Protein AF-A0A3A0CXR1-F1 (afdb_monomer)

Foldseek 3Di:
DDDDDDDDDDDDDPDDPPPPPPPPPLDLPVVLLVVLCVLLPLPPDDPDDDPPDLWFKKWKFQDKAFDDCQPVVQVVLLVLQLPDPPFPNVQWDWDDALGIIIIIGDIDTWGFDPVDQDGDTDDDPVCVVVLVVSQPDDDPNHSSRVVIDMDGDPDDQDADVCQALQNFDAFKWWFAEKEADDPSPHVRNVSLRVVQVVCVVVPWSKHWYCDPVGRMIIITTDGHYVQQWDQDPVRAIDGDPVNVVVCPPSSQQAYYYSSHFQWDFDQDPVPRDTDTHTHGTDMATRDYGNDDDPRDDPPRPDCPPPDD

Radius of gyration: 27.44 Å; Cα contacts (8 Å, |Δi|>4): 461; chains: 1; bounding box: 78×76×88 Å

Secondary structure (DSSP, 8-state):
-----------------------------HHHHHHHHHHSS--SS-SS-S--TTEEEEEEEEEEEESTTHHHHHHHHHHHHHHSTTS-GGGEEEEE-SSEEEEEEEEEEEEEESSSSS-EEE--HHHHHHHHHHHH--BTTB-TTTT-EEEEPPPP--S-GGGBGGG--SSEEEEEEEEE--SS-S-HHHHHHHHHHHHHHTT--EEEEE-SSSSEEEEEEEEE-GGGEEE-TTS-EEE-HHHHHHHHSGGGSB-EETTEE-EEEEE-TTT--EEEEEPBPEEEEPP-TTS---SSS-----------

Solvent-accessible surface area (backbone atoms only — not comparable to full-atom values): 18332 Å² total; per-residue (Å²): 133,88,85,90,86,80,91,83,92,80,90,84,87,84,76,82,79,81,76,77,78,75,76,82,76,82,61,60,51,72,65,56,44,51,49,38,51,56,74,63,38,78,50,95,64,50,97,69,62,80,81,73,64,71,46,47,58,26,24,30,42,34,45,76,30,60,60,98,56,9,64,61,54,36,50,53,52,44,52,50,52,37,68,35,82,99,49,64,36,91,41,53,44,75,48,80,60,84,71,32,15,39,30,35,40,55,79,40,82,30,38,59,44,83,89,48,99,53,90,40,73,47,82,50,71,68,60,50,53,53,51,55,52,47,32,69,41,60,58,98,88,37,55,76,18,57,79,41,42,82,39,72,44,84,69,78,90,76,71,64,70,91,33,30,38,71,69,55,88,34,48,27,26,34,37,33,31,35,19,43,68,45,96,76,37,70,64,18,61,59,52,36,43,53,49,28,49,51,42,39,75,74,73,45,62,38,21,37,40,74,46,94,87,46,81,36,20,38,32,31,42,51,67,29,47,84,67,46,48,39,75,46,98,88,68,49,79,41,69,19,69,72,54,48,61,51,35,67,38,73,85,32,36,38,23,20,51,70,77,36,83,36,63,47,79,43,62,40,87,90,76,64,48,78,42,81,42,76,35,58,34,45,79,39,58,45,66,49,93,83,54,82,85,64,76,74,79,73,69,69,78,78,74,68,78,82,80,126

Sequence (308 aa):
MTRMSGWAWRRAWVGGALFVLMNAAGACSEQDKARWDELFRPSGRSLFGERSGDTETWTIECNEYLGERHRETAETAANALRRAPNLRGDQVRVEHGASGSRVYYGEYALKHDKASDELRVVLNDAIKRDLEFIRQLSLDGQYIFFQARPIAKPGEKIGPPEWSLERARGTYTLHVGVTYATPTLRDYQEAAIEWVKDLRSRGYEAYYYHDPEKPQTSICVGSFGDDAFVTEPDGRMAYSKAVKDLQLQEEFRYNLENGHITHRITADPATGKRERIPNWSFLVEIPQPGKAKALRDRKPTSVIPEFE

Mean predicted aligned error: 10.42 Å

Nearest PDB structures (foldseek):
  7b5p-assembly1_C  TM=2.636E-01  e=1.091E+00  Escherichia coli
  2hqc-assembly1_A  TM=2.224E-01  e=8.607E-01  Escherichia coli K-12
  9e9f-assembly1_C  TM=3.125E-01  e=4.261E+00  Pseudomonas aeruginosa
  3nog-assembly1_A  TM=2.644E-01  e=2.653E+00  Escherichia coli K-12
  6zog-assembly1_B  TM=1.975E-01  e=7.706E+00  Escherichia coli K-12

Structure (mmCIF, N/CA/C/O backbone):
data_AF-A0A3A0CXR1-F1
#
_entry.id   AF-A0A3A0CXR1-F1
#
loop_
_atom_site.group_PDB
_atom_site.id
_atom_site.type_symbol
_atom_site.label_atom_id
_atom_site.label_alt_id
_atom_site.label_comp_id
_atom_site.label_asym_id
_atom_site.label_entity_id
_atom_site.label_seq_id
_atom_site.pdbx_PDB_ins_code
_atom_site.Cartn_x
_atom_site.Cartn_y
_atom_site.Cartn_z
_atom_site.occupancy
_atom_site.B_iso_or_equiv
_atom_site.auth_seq_id
_atom_site.auth_comp_id
_atom_site.auth_asym_id
_atom_site.auth_atom_id
_atom_site.pdbx_PDB_model_num
ATOM 1 N N . MET A 1 1 ? 52.690 59.083 -52.659 1.00 39.69 1 MET A N 1
ATOM 2 C CA . MET A 1 1 ? 52.492 58.069 -53.718 1.00 39.69 1 MET A CA 1
ATOM 3 C C . MET A 1 1 ? 51.609 56.968 -53.128 1.00 39.69 1 MET A C 1
ATOM 5 O O . MET A 1 1 ? 52.090 56.262 -52.260 1.00 39.69 1 MET A O 1
ATOM 9 N N . THR A 1 2 ? 50.272 57.061 -53.210 1.00 39.59 2 THR A N 1
ATOM 10 C CA . THR A 1 2 ? 49.387 56.398 -54.215 1.00 39.59 2 THR A CA 1
ATOM 11 C C . THR A 1 2 ? 49.647 54.878 -54.278 1.00 39.59 2 THR A C 1
ATOM 13 O O . THR A 1 2 ? 50.763 54.499 -54.593 1.00 39.59 2 THR A O 1
ATOM 16 N N . ARG A 1 3 ? 48.720 53.949 -53.988 1.00 39.88 3 ARG A N 1
ATOM 17 C CA . ARG A 1 3 ? 47.316 53.808 -54.427 1.00 39.88 3 ARG A CA 1
ATOM 18 C C . ARG A 1 3 ? 46.461 52.953 -53.468 1.00 39.88 3 ARG A C 1
ATOM 20 O O . ARG A 1 3 ? 46.964 52.066 -52.791 1.00 39.88 3 ARG A O 1
ATOM 27 N N . MET A 1 4 ? 45.153 53.215 -53.531 1.00 40.34 4 MET A N 1
ATOM 28 C CA . MET A 1 4 ? 44.024 52.402 -53.060 1.00 40.34 4 MET A CA 1
ATOM 29 C C . MET A 1 4 ? 43.724 51.203 -53.979 1.00 40.34 4 MET A C 1
ATOM 31 O O . MET A 1 4 ? 43.886 51.330 -55.191 1.00 40.34 4 MET A O 1
ATOM 35 N N . SER A 1 5 ? 43.149 50.138 -53.402 1.00 41.06 5 SER A N 1
ATOM 36 C CA . SER A 1 5 ? 42.124 49.212 -53.952 1.00 41.06 5 SER A CA 1
ATOM 37 C C . SER A 1 5 ? 41.970 48.059 -52.940 1.00 41.06 5 SER A C 1
ATOM 39 O O . SER A 1 5 ? 42.986 47.557 -52.482 1.00 41.06 5 SER A O 1
ATOM 41 N N . GLY A 1 6 ? 40.821 47.563 -52.483 1.00 33.03 6 GLY A N 1
ATOM 42 C CA . GLY A 1 6 ? 39.446 47.621 -52.964 1.00 33.03 6 GLY A CA 1
ATOM 43 C C . GLY A 1 6 ? 38.857 46.199 -52.911 1.00 33.03 6 GLY A C 1
ATOM 44 O O . GLY A 1 6 ? 39.335 45.341 -53.635 1.00 33.03 6 GLY A O 1
ATOM 45 N N . TRP A 1 7 ? 37.826 46.000 -52.075 1.00 34.59 7 TRP A N 1
ATOM 46 C CA . TRP A 1 7 ? 36.759 44.975 -52.151 1.00 34.59 7 TRP A CA 1
ATOM 47 C C . TRP A 1 7 ? 37.094 43.470 -52.029 1.00 34.59 7 TRP A C 1
ATOM 49 O O . TRP A 1 7 ? 37.750 42.895 -52.883 1.00 34.59 7 TRP A O 1
ATOM 59 N N . ALA A 1 8 ? 36.451 42.785 -51.068 1.00 32.56 8 ALA A N 1
ATOM 60 C CA . ALA A 1 8 ? 35.350 41.845 -51.353 1.00 32.56 8 ALA A CA 1
ATOM 61 C C . ALA A 1 8 ? 34.794 41.209 -50.062 1.00 32.56 8 ALA A C 1
ATOM 63 O O . ALA A 1 8 ? 35.495 40.540 -49.307 1.00 32.56 8 ALA A O 1
ATOM 64 N N . TRP A 1 9 ? 33.492 41.388 -49.845 1.00 36.62 9 TRP A N 1
ATOM 65 C CA . TRP A 1 9 ? 32.680 40.581 -48.940 1.00 36.62 9 TRP A CA 1
ATOM 66 C C . TRP A 1 9 ? 32.519 39.160 -49.493 1.00 36.62 9 TRP A C 1
ATOM 68 O O . TRP A 1 9 ? 32.062 39.020 -50.625 1.00 36.62 9 TRP A O 1
ATOM 78 N N . ARG A 1 10 ? 32.738 38.125 -48.671 1.00 33.59 10 ARG A N 1
ATOM 79 C CA . ARG A 1 10 ? 31.974 36.864 -48.734 1.00 33.59 10 ARG A CA 1
ATOM 80 C C . ARG A 1 10 ? 31.775 36.307 -47.325 1.00 33.59 10 ARG A C 1
ATOM 82 O O . ARG A 1 10 ? 32.683 35.749 -46.723 1.00 33.59 10 ARG A O 1
ATOM 89 N N . ARG A 1 11 ? 30.549 36.462 -46.818 1.00 40.03 11 ARG A N 1
ATOM 90 C CA . ARG A 1 11 ? 29.980 35.591 -45.787 1.00 40.03 11 ARG A CA 1
ATOM 91 C C . ARG A 1 11 ? 29.667 34.250 -46.455 1.00 40.03 11 ARG A C 1
ATOM 93 O O . ARG A 1 11 ? 28.919 34.227 -47.426 1.00 40.03 11 ARG A O 1
ATOM 100 N N . ALA A 1 12 ? 30.210 33.161 -45.927 1.00 32.25 12 ALA A N 1
ATOM 101 C CA . ALA A 1 12 ? 29.745 31.807 -46.204 1.00 32.25 12 ALA A CA 1
ATOM 102 C C . ALA A 1 12 ? 29.589 31.100 -44.855 1.00 32.25 12 ALA A C 1
ATOM 104 O O . ALA A 1 12 ? 30.501 30.452 -44.356 1.00 32.25 12 ALA A O 1
ATOM 105 N N . TRP A 1 13 ? 28.434 31.321 -44.231 1.00 34.31 13 TRP A N 1
ATOM 106 C CA . TRP A 1 13 ? 27.932 30.506 -43.133 1.00 34.31 13 TRP A CA 1
ATOM 107 C C . TRP A 1 13 ? 26.904 29.566 -43.762 1.00 34.31 13 TRP A C 1
ATOM 109 O O . TRP A 1 13 ? 25.800 29.987 -44.097 1.00 34.31 13 TRP A O 1
ATOM 119 N N . VAL A 1 14 ? 27.305 28.321 -44.006 1.00 34.59 14 VAL A N 1
ATOM 120 C CA . VAL A 1 14 ? 26.409 27.216 -44.362 1.00 34.59 14 VAL A CA 1
ATOM 121 C C . VAL A 1 14 ? 26.836 26.041 -43.495 1.00 34.59 14 VAL A C 1
ATOM 123 O O . VAL A 1 14 ? 27.642 25.207 -43.887 1.00 34.59 14 VAL A O 1
ATOM 126 N N . GLY A 1 15 ? 26.346 26.041 -42.263 1.00 29.27 15 GLY A N 1
ATOM 127 C CA . GLY A 1 15 ? 26.351 24.886 -41.379 1.00 29.27 15 GLY A CA 1
ATOM 128 C C . GLY A 1 15 ? 24.917 24.707 -40.926 1.00 29.27 15 GLY A C 1
ATOM 129 O O . GLY A 1 15 ? 24.481 25.384 -40.000 1.00 29.27 15 GLY A O 1
ATOM 130 N N . GLY A 1 16 ? 24.157 23.902 -41.667 1.00 29.28 16 GLY A N 1
ATOM 131 C CA . GLY A 1 16 ? 22.769 23.606 -41.352 1.00 29.28 16 GLY A CA 1
ATOM 132 C C . GLY A 1 16 ? 22.692 22.924 -39.994 1.00 29.28 16 GLY A C 1
ATOM 133 O O . GLY A 1 16 ? 23.047 21.757 -39.863 1.00 29.28 16 GLY A O 1
ATOM 134 N N . ALA A 1 17 ? 22.229 23.660 -38.986 1.00 32.03 17 ALA A N 1
ATOM 135 C CA . ALA A 1 17 ? 21.711 23.062 -37.772 1.00 32.03 17 ALA A CA 1
ATOM 136 C C . ALA A 1 17 ? 20.425 22.328 -38.161 1.00 32.03 17 ALA A C 1
ATOM 138 O O . ALA A 1 17 ? 19.366 22.936 -38.324 1.00 32.03 17 ALA A O 1
ATOM 139 N N . LEU A 1 18 ? 20.545 21.018 -38.371 1.00 28.19 18 LEU A N 1
ATOM 140 C CA . LEU A 1 18 ? 19.408 20.119 -38.433 1.00 28.19 18 LEU A CA 1
ATOM 141 C C . LEU A 1 18 ? 18.818 20.072 -37.016 1.00 28.19 18 LEU A C 1
ATOM 143 O O . LEU A 1 18 ? 19.214 19.263 -36.183 1.00 28.19 18 LEU A O 1
ATOM 147 N N . PHE A 1 19 ? 17.918 21.007 -36.713 1.00 26.45 19 PHE A N 1
ATOM 148 C CA . PHE A 1 19 ? 17.049 20.909 -35.549 1.00 26.45 19 PHE A CA 1
ATOM 149 C C . PHE A 1 19 ? 16.094 19.743 -35.808 1.00 26.45 19 PHE A C 1
ATOM 151 O O . PHE A 1 19 ? 15.039 19.898 -36.421 1.00 26.45 19 PHE A O 1
ATOM 158 N N . VAL A 1 20 ? 16.493 18.552 -35.367 1.00 28.20 20 VAL A N 1
ATOM 159 C CA . VAL A 1 20 ? 15.562 17.446 -35.176 1.00 28.20 20 VAL A CA 1
ATOM 160 C C . VAL A 1 20 ? 14.686 17.850 -33.997 1.00 28.20 20 VAL A C 1
ATOM 162 O O . VAL A 1 20 ? 15.045 17.678 -32.835 1.00 28.20 20 VAL A O 1
ATOM 165 N N . LEU A 1 21 ? 13.541 18.458 -34.302 1.00 26.88 21 LEU A N 1
ATOM 166 C CA . LEU A 1 21 ? 12.420 18.534 -33.378 1.00 26.88 21 LEU A CA 1
ATOM 167 C C . LEU A 1 21 ? 11.954 17.096 -33.135 1.00 26.88 21 LEU A C 1
ATOM 169 O O . LEU A 1 21 ? 11.092 16.576 -33.840 1.00 26.88 21 LEU A O 1
ATOM 173 N N . MET A 1 22 ? 12.561 16.439 -32.147 1.00 27.55 22 MET A N 1
ATOM 174 C CA . MET A 1 22 ? 11.985 15.257 -31.528 1.00 27.55 22 MET A CA 1
ATOM 175 C C . MET A 1 22 ? 10.710 15.702 -30.813 1.00 27.55 22 MET A C 1
ATOM 177 O O . MET A 1 22 ? 10.722 16.093 -29.648 1.00 27.55 22 MET A O 1
ATOM 181 N N . ASN A 1 23 ? 9.591 15.668 -31.534 1.00 29.38 23 ASN A N 1
ATOM 182 C CA . ASN A 1 23 ? 8.281 15.604 -30.911 1.00 29.38 23 ASN A CA 1
ATOM 183 C C . ASN A 1 23 ? 8.217 14.271 -30.163 1.00 29.38 23 ASN A C 1
ATOM 185 O O . ASN A 1 23 ? 7.884 13.238 -30.739 1.00 29.38 23 ASN A O 1
ATOM 189 N N . ALA A 1 24 ? 8.565 14.295 -28.878 1.00 34.34 24 ALA A N 1
ATOM 190 C CA . ALA A 1 24 ? 8.327 13.209 -27.942 1.00 34.34 24 ALA A CA 1
ATOM 191 C C . ALA A 1 24 ? 6.819 13.103 -27.654 1.00 34.34 24 ALA A C 1
ATOM 193 O O . ALA A 1 24 ? 6.354 13.321 -26.540 1.00 34.34 24 ALA A O 1
ATOM 194 N N . ALA A 1 25 ? 6.035 12.772 -28.678 1.00 36.25 25 ALA A N 1
ATOM 195 C CA . ALA A 1 25 ? 4.692 12.242 -28.521 1.00 36.25 25 ALA A CA 1
ATOM 196 C C . ALA A 1 25 ? 4.818 10.742 -28.215 1.00 36.25 25 ALA A C 1
ATOM 198 O O . ALA A 1 25 ? 4.415 9.890 -28.997 1.00 36.25 25 ALA A O 1
ATOM 199 N N . GLY A 1 26 ? 5.437 10.419 -27.074 1.00 37.62 26 GLY A N 1
ATOM 200 C CA . GLY A 1 26 ? 5.395 9.087 -26.470 1.00 37.62 26 GLY A CA 1
ATOM 201 C C . GLY A 1 26 ? 4.034 8.874 -25.818 1.00 37.62 26 GLY A C 1
ATOM 202 O O . GLY A 1 26 ? 3.938 8.724 -24.603 1.00 37.62 26 GLY A O 1
ATOM 203 N N . ALA A 1 27 ? 2.974 8.985 -26.614 1.00 40.03 27 ALA A N 1
ATOM 204 C CA . ALA A 1 27 ? 1.638 8.638 -26.186 1.00 40.03 27 ALA A CA 1
ATOM 205 C C . ALA A 1 27 ? 1.548 7.114 -26.230 1.00 40.03 27 ALA A C 1
ATOM 207 O O . ALA A 1 27 ? 1.812 6.523 -27.270 1.00 40.03 27 ALA A O 1
ATOM 208 N N . CYS A 1 28 ? 1.178 6.504 -25.104 1.00 53.00 28 CYS A N 1
ATOM 209 C CA . CYS A 1 28 ? 0.440 5.244 -25.112 1.00 53.00 28 CYS A CA 1
ATOM 210 C C . CYS A 1 28 ? -0.554 5.303 -26.280 1.00 53.00 28 CYS A C 1
ATOM 212 O O . CYS A 1 28 ? -1.218 6.343 -26.411 1.00 53.00 28 CYS A O 1
ATOM 214 N N . SER A 1 29 ? -0.577 4.282 -27.144 1.00 65.56 29 SER A N 1
ATOM 215 C CA . SER A 1 29 ? -1.349 4.293 -28.385 1.00 65.56 29 SER A CA 1
ATOM 216 C C . SER A 1 29 ? -2.730 4.880 -28.114 1.00 65.56 29 SER A C 1
ATOM 218 O O . SER A 1 29 ? -3.318 4.627 -27.060 1.00 65.56 29 SER A O 1
ATOM 220 N N . GLU A 1 30 ? -3.267 5.715 -29.009 1.00 71.44 30 GLU A N 1
ATOM 221 C CA . GLU A 1 30 ? -4.578 6.327 -28.738 1.00 71.44 30 GLU A CA 1
ATOM 222 C C . GLU A 1 30 ? -5.650 5.269 -28.435 1.00 71.44 30 GLU A C 1
ATOM 224 O O . GLU A 1 30 ? -6.585 5.546 -27.689 1.00 71.44 30 GLU A O 1
ATOM 229 N N . GLN A 1 31 ? -5.469 4.047 -28.946 1.00 73.56 31 GLN A N 1
ATOM 230 C CA . GLN A 1 31 ? -6.278 2.881 -28.611 1.00 73.56 31 GLN A CA 1
ATOM 231 C C . GLN A 1 31 ? -6.103 2.436 -27.156 1.00 73.56 31 GLN A C 1
ATOM 233 O O . GLN A 1 31 ? -7.105 2.299 -26.460 1.00 73.56 31 GLN A O 1
ATOM 238 N N . ASP A 1 32 ? -4.875 2.256 -26.668 1.00 66.25 32 ASP A N 1
ATOM 239 C CA . ASP A 1 32 ? -4.620 1.884 -25.273 1.00 66.25 32 ASP A CA 1
ATOM 240 C C . ASP A 1 32 ? -5.070 2.980 -24.316 1.00 66.25 32 ASP A C 1
ATOM 242 O O . ASP A 1 32 ? -5.722 2.700 -23.316 1.00 66.25 32 ASP A O 1
ATOM 246 N N . LYS A 1 33 ? -4.809 4.248 -24.646 1.00 69.94 33 LYS A N 1
ATOM 247 C CA . LYS A 1 33 ? -5.311 5.371 -23.857 1.00 69.94 33 LYS A CA 1
ATOM 248 C C . LYS A 1 33 ? -6.836 5.398 -23.837 1.00 69.94 33 LYS A C 1
ATOM 250 O O . LYS A 1 33 ? -7.400 5.518 -22.761 1.00 69.94 33 LYS A O 1
ATOM 255 N N . ALA A 1 34 ? -7.508 5.268 -24.983 1.00 76.94 34 ALA A N 1
ATOM 256 C CA . ALA A 1 34 ? -8.970 5.232 -25.034 1.00 76.94 34 ALA A CA 1
ATOM 257 C C . ALA A 1 34 ? -9.534 4.048 -24.242 1.00 76.94 34 ALA A C 1
ATOM 259 O O . ALA A 1 34 ? -10.565 4.183 -23.589 1.00 76.94 34 ALA A O 1
ATOM 260 N N . ARG A 1 35 ? -8.835 2.914 -24.265 1.00 73.31 35 ARG A N 1
ATOM 261 C CA . ARG A 1 35 ? -9.181 1.714 -23.513 1.00 73.31 35 ARG A CA 1
ATOM 262 C C . ARG A 1 35 ? -9.010 1.903 -22.010 1.00 73.31 35 ARG A C 1
ATOM 264 O O . ARG A 1 35 ? -9.904 1.530 -21.258 1.00 73.31 35 ARG A O 1
ATOM 271 N N . TRP A 1 36 ? -7.903 2.492 -21.565 1.00 71.56 36 TRP A N 1
ATOM 272 C CA . TRP A 1 36 ? -7.704 2.843 -20.159 1.00 71.56 36 TRP A CA 1
ATOM 273 C C . TRP A 1 36 ? -8.703 3.905 -19.726 1.00 71.56 36 TRP A C 1
ATOM 275 O O . TRP A 1 36 ? -9.349 3.747 -18.699 1.00 71.56 36 TRP A O 1
ATOM 285 N N . ASP A 1 37 ? -8.914 4.933 -20.541 1.00 73.38 37 ASP A N 1
ATOM 286 C CA . ASP A 1 37 ? -9.930 5.950 -20.305 1.00 73.38 37 ASP A CA 1
ATOM 287 C C . ASP A 1 37 ? -11.331 5.327 -20.254 1.00 73.38 37 ASP A C 1
ATOM 289 O O . ASP A 1 37 ? -12.169 5.837 -19.530 1.00 73.38 37 ASP A O 1
ATOM 293 N N . GLU A 1 38 ? -11.6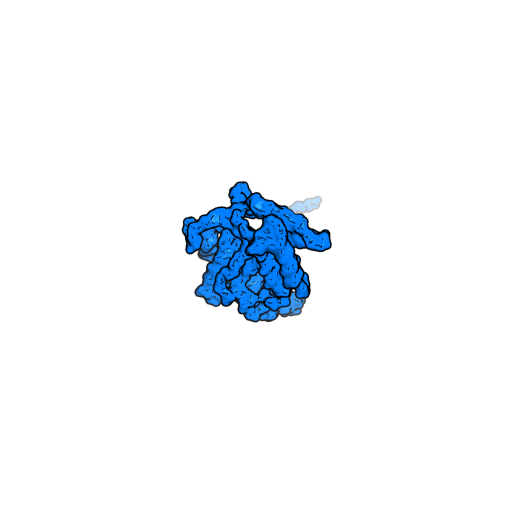19 4.241 -20.978 1.00 75.69 38 GLU A N 1
ATOM 294 C CA . GLU A 1 38 ? -12.878 3.492 -20.886 1.00 75.69 38 GLU A CA 1
ATOM 295 C C . GLU A 1 38 ? -12.958 2.641 -19.612 1.00 75.69 38 GLU A C 1
ATOM 297 O O . GLU A 1 38 ? -13.973 2.684 -18.917 1.00 75.69 38 GLU A O 1
ATOM 302 N N . LEU A 1 39 ? -11.884 1.927 -19.270 1.00 68.50 39 LEU A N 1
ATOM 303 C CA . LEU A 1 39 ? -11.794 1.084 -18.078 1.00 68.50 39 LEU A CA 1
ATOM 304 C C . LEU A 1 39 ? -11.868 1.908 -16.781 1.00 68.50 39 LEU A C 1
ATOM 306 O O . LEU A 1 39 ? -12.501 1.492 -15.815 1.00 68.50 39 LEU A O 1
ATOM 310 N N . PHE A 1 40 ? -11.254 3.092 -16.781 1.00 67.56 40 PHE A N 1
ATOM 311 C CA . PHE A 1 40 ? -11.237 4.043 -15.668 1.00 67.56 40 PHE A CA 1
ATOM 312 C C . PHE A 1 40 ? -12.261 5.170 -15.825 1.00 67.56 40 PHE A C 1
ATOM 314 O O . PHE A 1 40 ? -12.356 6.040 -14.951 1.00 67.56 40 PHE A O 1
ATOM 321 N N . ARG A 1 41 ? -13.050 5.187 -16.911 1.00 66.94 41 ARG A N 1
ATOM 322 C CA . ARG A 1 41 ? -14.135 6.160 -17.046 1.00 66.94 41 ARG A CA 1
ATOM 323 C C . ARG A 1 41 ? -15.087 5.932 -15.882 1.00 66.94 41 ARG A C 1
ATOM 325 O O . ARG A 1 41 ? -15.437 4.784 -15.606 1.00 66.94 41 ARG A O 1
ATOM 332 N N . PRO A 1 42 ? -15.580 7.003 -15.239 1.00 51.41 42 PRO A N 1
ATOM 333 C CA . PRO A 1 42 ? -16.692 6.891 -14.317 1.00 51.41 42 PRO A CA 1
ATOM 334 C C . PRO A 1 42 ? -17.917 6.476 -15.137 1.00 51.41 42 PRO A C 1
ATOM 336 O O . PRO A 1 42 ? -18.686 7.308 -15.617 1.00 51.41 42 PRO A O 1
ATOM 339 N N . SER A 1 43 ? -18.069 5.180 -15.382 1.00 44.59 43 SER A N 1
ATOM 340 C CA . SER A 1 43 ? -19.216 4.634 -16.073 1.00 44.59 43 SER A CA 1
ATOM 341 C C . SER A 1 43 ? -20.430 4.948 -15.201 1.00 44.59 43 SER A C 1
ATOM 343 O O . SER A 1 43 ? -20.530 4.551 -14.041 1.00 44.59 43 SER A O 1
ATOM 345 N N . GLY A 1 44 ? -21.372 5.728 -15.743 1.00 42.41 44 GLY A N 1
ATOM 346 C CA . GLY A 1 44 ? -22.651 6.026 -15.081 1.00 42.41 44 GLY A CA 1
ATOM 347 C C . GLY A 1 44 ? -23.475 4.766 -14.775 1.00 42.41 44 GLY A C 1
ATOM 348 O O . GLY A 1 44 ? -24.469 4.825 -14.060 1.00 42.41 44 GLY A O 1
ATOM 349 N N . ARG A 1 45 ? -23.031 3.619 -15.292 1.00 41.88 45 ARG A N 1
ATOM 350 C CA . ARG A 1 45 ? -23.330 2.280 -14.807 1.00 41.88 45 ARG A CA 1
ATOM 351 C C . ARG A 1 45 ? -22.015 1.655 -14.373 1.00 41.88 45 ARG A C 1
ATOM 353 O O . ARG A 1 45 ? -21.299 1.126 -15.217 1.00 41.88 45 ARG A O 1
ATOM 360 N N . SER A 1 46 ? -21.723 1.717 -13.077 1.00 42.78 46 SER A N 1
ATOM 361 C CA . SER A 1 46 ? -20.745 0.804 -12.498 1.00 42.78 46 SER A CA 1
ATOM 362 C C . SER A 1 46 ? -21.144 -0.605 -12.944 1.00 42.78 46 SER A C 1
ATOM 364 O O . SER A 1 46 ? -22.307 -0.987 -12.791 1.00 42.78 46 SER A O 1
ATOM 366 N N . LEU A 1 47 ? -20.213 -1.383 -13.500 1.00 44.56 47 LEU A N 1
ATOM 367 C CA . LEU A 1 47 ? -20.397 -2.833 -13.685 1.00 44.56 47 LEU A CA 1
ATOM 368 C C . LEU A 1 47 ? -20.715 -3.537 -12.347 1.00 44.56 47 LEU A C 1
ATOM 370 O O . LEU A 1 47 ? -21.136 -4.691 -12.331 1.00 44.56 47 LEU A O 1
ATOM 374 N N . PHE A 1 48 ? -20.575 -2.809 -11.238 1.00 47.19 48 PHE A N 1
ATOM 375 C CA . PHE A 1 48 ? -20.760 -3.239 -9.869 1.00 47.19 48 PHE A CA 1
ATOM 376 C C . PHE A 1 48 ? -21.756 -2.310 -9.164 1.00 47.19 48 PHE A C 1
ATOM 378 O O . PHE A 1 48 ? -21.356 -1.355 -8.507 1.00 47.19 48 PHE A O 1
ATOM 385 N N . GLY A 1 49 ? -23.054 -2.590 -9.332 1.00 36.78 49 GLY A N 1
ATOM 386 C CA . GLY A 1 49 ? -24.128 -2.157 -8.428 1.00 36.78 49 GLY A CA 1
ATOM 387 C C . GLY A 1 49 ? -24.362 -0.649 -8.259 1.00 36.78 49 GLY A C 1
ATOM 388 O O . GLY A 1 49 ? -23.582 0.212 -8.656 1.00 36.78 49 GLY A O 1
ATOM 389 N N . GLU A 1 50 ? -25.498 -0.304 -7.659 1.00 40.41 50 GLU A N 1
ATOM 390 C CA . GLU A 1 50 ? -25.743 1.047 -7.152 1.00 40.41 50 GLU A CA 1
ATOM 391 C C . GLU A 1 50 ? -24.614 1.450 -6.192 1.00 40.41 50 GLU A C 1
ATOM 393 O O . GLU A 1 50 ? -24.286 0.697 -5.275 1.00 40.41 50 GLU A O 1
ATOM 398 N N . ARG A 1 51 ? -24.027 2.641 -6.396 1.00 49.91 51 ARG A N 1
ATOM 399 C CA . ARG A 1 51 ? -23.030 3.232 -5.490 1.00 49.91 51 ARG A CA 1
ATOM 400 C C . ARG A 1 51 ? -23.619 3.251 -4.082 1.00 49.91 51 ARG A C 1
ATOM 402 O O . ARG A 1 51 ? -24.455 4.105 -3.786 1.00 49.91 51 ARG A O 1
ATOM 409 N N . SER A 1 52 ? -23.187 2.322 -3.235 1.00 44.88 52 SER A N 1
ATOM 410 C CA . SER A 1 52 ? -23.527 2.256 -1.815 1.00 44.88 52 SER A CA 1
ATOM 411 C C . SER A 1 52 ? -22.937 3.466 -1.084 1.00 44.88 52 SER A C 1
ATOM 413 O O . SER A 1 52 ? -21.946 3.358 -0.372 1.00 44.88 52 SER A O 1
ATOM 415 N N . GLY A 1 53 ? -23.567 4.625 -1.283 1.00 54.31 53 GLY A N 1
ATOM 416 C CA . GLY A 1 53 ? -23.345 5.874 -0.570 1.00 54.31 53 GLY A CA 1
ATOM 417 C C . GLY A 1 53 ? -21.955 6.481 -0.745 1.00 54.31 53 GLY A C 1
ATOM 418 O O . GLY A 1 53 ? -20.976 5.840 -1.099 1.00 54.31 53 GLY A O 1
ATOM 419 N N . ASP A 1 54 ? -21.822 7.761 -0.425 1.00 69.50 54 ASP A N 1
ATOM 420 C CA . ASP A 1 54 ? -20.521 8.419 -0.273 1.00 69.50 54 ASP A CA 1
ATOM 421 C C . ASP A 1 54 ? -19.722 7.925 0.947 1.00 69.50 54 ASP A C 1
ATOM 423 O O . ASP A 1 54 ? -18.947 8.686 1.519 1.00 69.50 54 ASP A O 1
ATOM 427 N N . THR A 1 55 ? -19.964 6.691 1.382 1.00 76.81 55 THR A N 1
ATOM 428 C CA . THR A 1 55 ? -19.525 6.145 2.656 1.00 76.81 55 THR A CA 1
ATOM 429 C C . THR A 1 55 ? -18.480 5.061 2.455 1.00 76.81 55 THR A C 1
ATOM 431 O O . THR A 1 55 ? -18.757 4.048 1.824 1.00 76.81 55 THR A O 1
ATOM 434 N N . GLU A 1 56 ? -17.306 5.260 3.037 1.00 84.50 56 GLU A N 1
ATOM 435 C CA . GLU A 1 56 ? -16.240 4.266 3.140 1.00 84.50 56 GLU A CA 1
ATOM 436 C C . GLU A 1 56 ? -16.257 3.654 4.548 1.00 84.50 56 GLU A C 1
ATOM 438 O O . GLU A 1 56 ? -16.609 4.329 5.521 1.00 84.50 56 GLU A O 1
ATOM 443 N N . THR A 1 57 ? -15.880 2.380 4.678 1.00 89.94 57 THR A N 1
ATOM 444 C CA . THR A 1 57 ? -15.758 1.739 5.994 1.00 89.94 57 THR A CA 1
ATOM 445 C C . THR A 1 57 ? -14.368 1.993 6.567 1.00 89.94 57 THR A C 1
ATOM 447 O O . THR A 1 57 ? -13.358 1.644 5.966 1.00 89.94 57 THR A O 1
ATOM 450 N N . TRP A 1 58 ? -14.321 2.576 7.756 1.00 92.94 58 TRP A N 1
ATOM 451 C CA . TRP A 1 58 ? -13.110 2.909 8.497 1.00 92.94 58 TRP A CA 1
ATOM 452 C C . TRP A 1 58 ? -13.055 2.143 9.818 1.00 92.94 58 TRP A C 1
ATOM 454 O O . TRP A 1 58 ? -14.079 1.731 10.356 1.00 92.94 58 TRP A O 1
ATOM 464 N N . THR A 1 59 ? -11.855 1.977 10.359 1.00 96.25 59 THR A N 1
ATOM 465 C CA . THR A 1 59 ? -11.580 1.382 11.676 1.00 96.25 59 THR A CA 1
ATOM 466 C C . THR A 1 59 ? -10.578 2.262 12.417 1.00 96.25 59 THR A C 1
ATOM 468 O O . THR A 1 59 ? -9.907 3.102 11.816 1.00 96.25 59 THR A O 1
ATOM 471 N N . ILE A 1 60 ? -10.437 2.073 13.725 1.00 97.38 60 ILE A N 1
ATOM 472 C CA . ILE A 1 60 ? -9.317 2.644 14.477 1.00 97.38 60 ILE A CA 1
ATOM 473 C C . ILE A 1 60 ? -8.200 1.603 14.516 1.00 97.38 60 ILE A C 1
ATOM 475 O O . ILE A 1 60 ? -8.414 0.496 14.996 1.00 97.38 60 ILE A O 1
ATOM 479 N N . GLU A 1 61 ? -7.017 1.943 14.012 1.00 97.12 61 GLU A N 1
ATOM 480 C CA . GLU A 1 61 ? -5.779 1.224 14.317 1.00 97.12 61 GLU A CA 1
ATOM 481 C C . GLU A 1 61 ? -5.307 1.691 15.690 1.00 97.12 61 GLU A C 1
ATOM 483 O O . GLU A 1 61 ? -4.939 2.852 15.852 1.00 97.12 61 GLU A O 1
ATOM 488 N N . CYS A 1 62 ? -5.383 0.818 16.692 1.00 97.75 62 CYS A N 1
ATOM 489 C CA . CYS A 1 62 ? -5.069 1.153 18.076 1.00 97.75 62 CYS A CA 1
ATOM 490 C C . CYS A 1 62 ? -3.557 1.200 18.313 1.00 97.75 62 CYS A C 1
ATOM 492 O O . CYS A 1 62 ? -3.070 2.137 18.945 1.00 97.75 62 CYS A O 1
ATOM 494 N N . ASN A 1 63 ? -2.830 0.185 17.833 1.00 97.25 63 ASN A N 1
ATOM 495 C CA . ASN A 1 63 ? -1.369 0.132 17.855 1.00 97.25 63 ASN A CA 1
ATOM 496 C C . ASN A 1 63 ? -0.833 -0.977 16.922 1.00 97.25 63 ASN A C 1
ATOM 498 O O . ASN A 1 63 ? -1.555 -1.922 16.583 1.00 97.25 63 ASN A O 1
ATOM 502 N N . GLU A 1 64 ? 0.445 -0.878 16.565 1.00 96.06 64 GLU A N 1
ATOM 503 C CA . GLU A 1 64 ? 1.230 -1.898 15.874 1.00 96.06 64 GLU A CA 1
ATOM 504 C C . GLU A 1 64 ? 2.360 -2.383 16.790 1.00 96.06 64 GLU A C 1
ATOM 506 O O . GLU A 1 64 ? 3.123 -1.603 17.355 1.00 96.06 64 GLU A O 1
ATOM 511 N N . TYR A 1 65 ? 2.470 -3.699 16.929 1.00 96.31 65 TYR A N 1
ATOM 512 C CA . TYR A 1 65 ? 3.493 -4.357 17.727 1.00 96.31 65 TYR A CA 1
ATOM 513 C C . TYR A 1 65 ? 4.451 -5.091 16.801 1.00 96.31 65 TYR A C 1
ATOM 515 O O . TYR A 1 65 ? 4.017 -5.829 15.917 1.00 96.31 65 TYR A O 1
ATOM 523 N N . LEU A 1 66 ? 5.748 -4.915 17.029 1.00 94.31 66 LEU A N 1
ATOM 524 C CA . LEU A 1 66 ? 6.830 -5.532 16.262 1.00 94.31 66 LEU A CA 1
ATOM 525 C C . LEU A 1 66 ? 7.699 -6.409 17.182 1.00 94.31 66 LEU A C 1
ATOM 527 O O . LEU A 1 66 ? 7.581 -6.349 18.407 1.00 94.31 66 LEU A O 1
ATOM 531 N N . GLY A 1 67 ? 8.592 -7.207 16.594 1.00 94.12 67 GLY A N 1
ATOM 532 C CA . GLY A 1 67 ? 9.544 -8.059 17.325 1.00 94.12 67 GLY A CA 1
ATOM 533 C C . GLY A 1 67 ? 8.989 -9.435 17.703 1.00 94.12 67 GLY A C 1
ATOM 534 O O . GLY A 1 67 ? 7.822 -9.720 17.485 1.00 94.12 67 GLY A O 1
ATOM 535 N N . GLU A 1 68 ? 9.814 -10.314 18.275 1.00 94.69 68 GLU A N 1
ATOM 536 C CA . GLU A 1 68 ? 9.500 -11.751 18.437 1.00 94.69 68 GLU A CA 1
ATOM 537 C C . GLU A 1 68 ? 8.219 -12.043 19.236 1.00 94.69 68 GLU A C 1
ATOM 539 O O . GLU A 1 68 ? 7.511 -13.011 18.959 1.00 94.69 68 GLU A O 1
ATOM 544 N N . ARG A 1 69 ? 7.883 -11.184 20.205 1.00 96.94 69 ARG A N 1
ATOM 545 C CA . ARG A 1 69 ? 6.691 -11.325 21.060 1.00 96.94 69 ARG A CA 1
ATOM 546 C C . ARG A 1 69 ? 5.491 -10.507 20.580 1.00 96.94 69 ARG A C 1
ATOM 548 O O . ARG A 1 69 ? 4.506 -10.390 21.305 1.00 96.94 69 ARG A O 1
ATOM 555 N N . HIS A 1 70 ? 5.525 -9.986 19.349 1.00 96.31 70 HIS A N 1
ATOM 556 C CA . HIS A 1 70 ? 4.479 -9.112 18.812 1.00 96.31 70 HIS A CA 1
ATOM 557 C C . HIS A 1 70 ? 3.061 -9.698 18.916 1.00 96.31 70 HIS A C 1
ATOM 559 O O . HIS A 1 70 ? 2.094 -8.962 19.101 1.00 96.31 70 HIS A O 1
ATOM 565 N N . ARG A 1 71 ? 2.906 -11.023 18.797 1.00 97.94 71 ARG A N 1
ATOM 566 C CA . ARG A 1 71 ? 1.606 -11.707 18.918 1.00 97.94 71 ARG A CA 1
ATOM 567 C C . ARG A 1 71 ? 1.049 -11.637 20.334 1.00 97.94 71 ARG A C 1
ATOM 569 O O . ARG A 1 71 ? -0.081 -11.204 20.522 1.00 97.94 71 ARG A O 1
ATOM 576 N N . GLU A 1 72 ? 1.860 -12.016 21.315 1.00 97.75 72 GLU A N 1
ATOM 577 C CA . GLU A 1 72 ? 1.482 -12.024 22.729 1.00 97.75 72 GLU A CA 1
ATOM 578 C C . GLU A 1 72 ? 1.193 -10.607 23.239 1.00 97.75 72 GLU A C 1
ATOM 580 O O . GLU A 1 72 ? 0.184 -10.378 23.911 1.00 97.75 72 GLU A O 1
ATOM 585 N N . THR A 1 73 ? 2.043 -9.639 22.879 1.00 96.75 73 THR A N 1
ATOM 586 C CA . THR A 1 73 ? 1.857 -8.238 23.272 1.00 96.75 73 THR A CA 1
ATOM 587 C C . THR A 1 73 ? 0.573 -7.661 22.676 1.00 96.75 73 THR A C 1
ATOM 589 O O . THR A 1 73 ? -0.204 -7.036 23.398 1.00 96.75 73 THR A O 1
ATOM 592 N N . ALA A 1 74 ? 0.301 -7.921 21.393 1.00 97.75 74 ALA A N 1
ATOM 593 C CA . ALA A 1 74 ? -0.920 -7.455 20.743 1.00 97.75 74 ALA A CA 1
ATOM 594 C C . ALA A 1 74 ? -2.187 -8.074 21.342 1.00 97.75 74 ALA A C 1
ATOM 596 O O . ALA A 1 74 ? -3.156 -7.356 21.567 1.00 97.75 74 ALA A O 1
ATOM 597 N N . GLU A 1 75 ? -2.184 -9.372 21.655 1.00 98.12 75 GLU A N 1
ATOM 598 C CA . GLU A 1 75 ? -3.328 -10.017 22.313 1.00 98.12 75 GLU A CA 1
ATOM 599 C C . GLU A 1 75 ? -3.550 -9.500 23.735 1.00 98.12 75 GLU A C 1
ATOM 601 O O . GLU A 1 75 ? -4.687 -9.297 24.158 1.00 98.12 75 GLU A O 1
ATOM 606 N N . THR A 1 76 ? -2.476 -9.225 24.475 1.00 97.19 76 THR A N 1
ATOM 607 C CA . THR A 1 76 ? -2.574 -8.610 25.805 1.00 97.19 76 THR A CA 1
ATOM 608 C C . THR A 1 76 ? -3.237 -7.235 25.719 1.00 97.19 76 THR A C 1
ATOM 610 O O . THR A 1 76 ? -4.195 -6.959 26.444 1.00 97.19 76 THR A O 1
ATOM 613 N N . ALA A 1 77 ? -2.793 -6.403 24.776 1.00 97.44 77 ALA A N 1
ATOM 614 C CA . ALA A 1 77 ? -3.383 -5.096 24.519 1.00 97.44 77 ALA A CA 1
ATOM 615 C C . ALA A 1 77 ? -4.846 -5.191 24.049 1.00 97.44 77 ALA A C 1
ATOM 617 O O . ALA A 1 77 ? -5.716 -4.485 24.560 1.00 97.44 77 ALA A O 1
ATOM 618 N N . ALA A 1 78 ? -5.150 -6.106 23.127 1.00 98.12 78 ALA A N 1
ATOM 619 C CA . ALA A 1 78 ? -6.507 -6.348 22.654 1.00 98.12 78 ALA A CA 1
ATOM 620 C C . ALA A 1 78 ? -7.434 -6.798 23.791 1.00 98.12 78 ALA A C 1
ATOM 622 O O . ALA A 1 78 ? -8.552 -6.306 23.909 1.00 98.12 78 ALA A O 1
ATOM 623 N N . ASN A 1 79 ? -6.970 -7.676 24.681 1.00 97.88 79 ASN A N 1
ATOM 624 C CA . ASN A 1 79 ? -7.736 -8.104 25.850 1.00 97.88 79 ASN A CA 1
ATOM 625 C C . ASN A 1 79 ? -8.009 -6.959 26.834 1.00 97.88 79 ASN A C 1
ATOM 627 O O . ASN A 1 79 ? -9.087 -6.930 27.430 1.00 97.88 79 ASN A O 1
ATOM 631 N N . ALA A 1 80 ? -7.085 -6.005 26.979 1.00 96.56 80 ALA A N 1
ATOM 632 C CA . ALA A 1 80 ? -7.330 -4.786 27.745 1.00 96.56 80 ALA A CA 1
ATOM 633 C C . ALA A 1 80 ? -8.431 -3.929 27.093 1.00 96.56 80 ALA A C 1
ATOM 635 O O . ALA A 1 80 ? -9.384 -3.553 27.774 1.00 96.56 80 ALA A O 1
ATOM 636 N N . LEU A 1 81 ? -8.371 -3.709 25.771 1.00 97.50 81 LEU A N 1
ATOM 637 C CA . LEU A 1 81 ? -9.423 -3.002 25.022 1.00 97.50 81 LEU A CA 1
ATOM 638 C C . LEU A 1 81 ? -10.787 -3.691 25.134 1.00 97.50 81 LEU A C 1
ATOM 640 O O . LEU A 1 81 ? -11.792 -3.021 25.347 1.00 97.50 81 LEU A O 1
ATOM 644 N N . ARG A 1 82 ? -10.830 -5.027 25.054 1.00 98.25 82 ARG A N 1
ATOM 645 C CA . ARG A 1 82 ? -12.072 -5.814 25.167 1.00 98.25 82 ARG A CA 1
ATOM 646 C C . ARG A 1 82 ? -12.776 -5.639 26.513 1.00 98.25 82 ARG A C 1
ATOM 648 O O . ARG A 1 82 ? -13.989 -5.808 26.584 1.00 98.25 82 ARG A O 1
ATOM 655 N N . ARG A 1 83 ? -12.017 -5.348 27.572 1.00 97.44 83 ARG A N 1
ATOM 656 C CA . ARG A 1 83 ? -12.512 -5.157 28.945 1.00 97.44 83 ARG A CA 1
ATOM 657 C C . ARG A 1 83 ? -12.718 -3.688 29.307 1.00 97.44 83 ARG A C 1
ATOM 659 O O . ARG A 1 83 ? -13.224 -3.410 30.393 1.00 97.44 83 ARG A O 1
ATOM 666 N N . ALA A 1 84 ? -12.297 -2.761 28.448 1.00 97.12 84 ALA A N 1
ATOM 667 C CA . ALA A 1 84 ? -12.392 -1.343 28.731 1.00 97.12 84 ALA A CA 1
ATOM 668 C C . ALA A 1 84 ? -13.870 -0.921 28.822 1.00 97.12 84 ALA A C 1
ATOM 670 O O . ALA A 1 84 ? -14.671 -1.286 27.955 1.00 97.12 84 ALA A O 1
ATOM 671 N N . PRO A 1 85 ? -14.256 -0.151 29.854 1.00 95.25 85 PRO A N 1
ATOM 672 C CA . PRO A 1 85 ? -15.613 0.364 29.944 1.00 95.25 85 PRO A CA 1
ATOM 673 C C . PRO A 1 85 ? -15.887 1.276 28.744 1.00 95.25 85 PRO A C 1
ATOM 675 O O . PRO A 1 85 ? -14.983 1.936 28.249 1.00 95.25 85 PRO A O 1
ATOM 678 N N . ASN A 1 86 ? -17.136 1.339 28.287 1.00 95.25 86 ASN A N 1
ATOM 679 C CA . ASN A 1 86 ? -17.572 2.166 27.150 1.00 95.25 86 ASN A CA 1
ATOM 680 C C . ASN A 1 86 ? -17.054 1.744 25.765 1.00 95.25 86 ASN A C 1
ATOM 682 O O . ASN A 1 86 ? -17.429 2.378 24.780 1.00 95.25 86 ASN A O 1
ATOM 686 N N . LEU A 1 87 ? -16.266 0.670 25.665 1.00 97.56 87 LEU A N 1
ATOM 687 C CA . LEU A 1 87 ? -15.939 0.038 24.391 1.00 97.56 87 LEU A CA 1
ATOM 688 C C . LEU A 1 87 ? -16.698 -1.275 24.223 1.00 97.56 87 LEU A C 1
ATOM 690 O O . LEU A 1 87 ? -17.044 -1.973 25.178 1.00 97.56 87 LEU A O 1
ATOM 694 N N . ARG A 1 88 ? -16.951 -1.619 22.967 1.00 98.06 88 ARG A N 1
ATOM 695 C CA . ARG A 1 88 ? -17.562 -2.880 22.569 1.00 98.06 88 ARG A CA 1
ATOM 696 C C . ARG A 1 88 ? -16.480 -3.922 22.327 1.00 98.06 88 ARG A C 1
ATOM 698 O O . ARG A 1 88 ? -15.814 -3.901 21.297 1.00 98.06 88 ARG A O 1
ATOM 705 N N . GLY A 1 89 ? -16.290 -4.841 23.273 1.00 97.56 89 GLY A N 1
ATOM 706 C CA . GLY A 1 89 ? -15.227 -5.845 23.165 1.00 97.56 89 GLY A CA 1
ATOM 707 C C . GLY A 1 89 ? -15.343 -6.759 21.938 1.00 97.56 89 GLY A C 1
ATOM 708 O O . GLY A 1 89 ? -14.326 -7.208 21.416 1.00 97.56 89 GLY A O 1
ATOM 709 N N . ASP A 1 90 ? -16.553 -6.971 21.418 1.00 98.00 90 ASP A N 1
ATOM 710 C CA . ASP A 1 90 ? -16.806 -7.712 20.176 1.00 98.00 90 ASP A CA 1
ATOM 711 C C . ASP A 1 90 ? -16.313 -6.988 18.910 1.00 98.00 90 ASP A C 1
ATOM 713 O O . ASP A 1 90 ? -16.192 -7.610 17.859 1.00 98.00 90 ASP A O 1
ATOM 717 N N . GLN A 1 91 ? -15.978 -5.698 19.005 1.00 97.56 91 GLN A N 1
ATOM 718 C CA . GLN A 1 91 ? -15.420 -4.902 17.909 1.00 97.56 91 GLN A CA 1
ATOM 719 C C . GLN A 1 91 ? -13.885 -4.821 17.924 1.00 97.56 91 GLN A C 1
ATOM 721 O O . GLN A 1 91 ? -13.304 -4.138 17.081 1.00 97.56 91 GLN A O 1
ATOM 726 N N . VAL A 1 92 ? -13.215 -5.493 18.868 1.00 98.12 92 VAL A N 1
ATOM 727 C CA . VAL A 1 92 ? -11.748 -5.549 18.932 1.00 98.12 92 VAL A CA 1
ATOM 728 C C . VAL A 1 92 ? -11.231 -6.698 18.073 1.00 98.12 92 VAL A C 1
ATOM 730 O O . VAL A 1 92 ? -11.533 -7.868 18.327 1.00 98.12 92 VAL A O 1
ATOM 733 N N . ARG A 1 93 ? -10.370 -6.377 17.109 1.00 97.19 93 ARG A N 1
ATOM 734 C CA . ARG A 1 93 ? -9.785 -7.338 16.171 1.00 97.19 93 ARG A CA 1
ATOM 735 C C . ARG A 1 93 ? -8.265 -7.279 16.214 1.00 97.19 93 ARG A C 1
ATOM 737 O O . ARG A 1 93 ? -7.689 -6.206 16.363 1.00 97.19 93 ARG A O 1
ATOM 744 N N . VAL A 1 94 ? -7.622 -8.430 16.062 1.00 96.81 94 VAL A N 1
ATOM 745 C CA . VAL A 1 94 ? -6.162 -8.539 15.981 1.00 96.81 94 VAL A CA 1
ATOM 746 C C . VAL A 1 94 ? -5.806 -9.180 14.650 1.00 96.81 94 VAL A C 1
ATOM 748 O O . VAL A 1 94 ? -6.384 -10.198 14.276 1.00 96.81 94 VAL A O 1
ATOM 751 N N . GLU A 1 95 ? -4.870 -8.575 13.929 1.00 94.12 95 GLU A N 1
ATOM 752 C CA . GLU A 1 95 ? -4.273 -9.163 12.733 1.00 94.12 95 GLU A CA 1
ATOM 753 C C . GLU A 1 95 ? -2.816 -9.519 13.020 1.00 94.12 95 GLU A C 1
ATOM 755 O O . GLU A 1 95 ? -2.037 -8.675 13.467 1.00 94.12 95 GLU A O 1
ATOM 760 N N . HIS A 1 96 ? -2.437 -10.768 12.749 1.00 94.06 96 HIS A N 1
ATOM 761 C CA . HIS A 1 96 ? -1.064 -11.239 12.898 1.00 94.06 96 HIS A CA 1
ATOM 762 C C . HIS A 1 96 ? -0.392 -11.361 11.532 1.00 94.06 96 HIS A C 1
ATOM 764 O O . HIS A 1 96 ? -0.768 -12.200 10.714 1.00 94.06 96 HIS A O 1
ATOM 770 N N . GLY A 1 97 ? 0.638 -10.550 11.312 1.00 88.25 97 GLY A N 1
ATOM 771 C CA . GLY A 1 97 ? 1.564 -10.676 10.195 1.00 88.25 97 GLY A CA 1
ATOM 772 C C . GLY A 1 97 ? 2.810 -11.487 10.559 1.00 88.25 97 GLY A C 1
ATOM 773 O O . GLY A 1 97 ? 2.946 -12.019 11.663 1.00 88.25 97 GLY A O 1
ATOM 774 N N . ALA A 1 98 ? 3.737 -11.577 9.604 1.00 84.69 98 ALA A N 1
ATOM 775 C CA . ALA A 1 98 ? 5.038 -12.214 9.812 1.00 84.69 98 ALA A CA 1
ATOM 776 C C . ALA A 1 98 ? 6.001 -11.342 10.639 1.00 84.69 98 ALA A C 1
ATOM 778 O O . ALA A 1 98 ? 6.790 -11.875 11.409 1.00 84.69 98 ALA A O 1
ATOM 779 N N . SER A 1 99 ? 5.941 -10.016 10.480 1.00 85.62 99 SER A N 1
ATOM 780 C CA . SER A 1 99 ? 6.853 -9.054 11.121 1.00 85.62 99 SER A CA 1
ATOM 781 C C . SER A 1 99 ? 6.221 -8.258 12.266 1.00 85.62 99 SER A C 1
ATOM 783 O O . SER A 1 99 ? 6.920 -7.514 12.952 1.00 85.62 99 SER A O 1
ATOM 785 N N . GLY A 1 100 ? 4.909 -8.381 12.460 1.00 92.88 100 GLY A N 1
ATOM 786 C CA . GLY A 1 100 ? 4.179 -7.572 13.421 1.00 92.88 100 GLY A CA 1
ATOM 787 C C . GLY A 1 100 ? 2.728 -7.996 13.590 1.00 92.88 100 GLY A C 1
ATOM 788 O O . GLY A 1 100 ? 2.201 -8.803 12.826 1.00 92.88 100 GLY A O 1
ATOM 789 N N . SER A 1 101 ? 2.096 -7.481 14.638 1.00 95.62 101 SER A N 1
ATOM 790 C CA . SER A 1 101 ? 0.668 -7.631 14.912 1.00 95.62 101 SER A CA 1
ATOM 791 C C . SER A 1 101 ? 0.033 -6.257 15.011 1.00 95.62 101 SER A C 1
ATOM 793 O O . SER A 1 101 ? 0.618 -5.359 15.612 1.00 95.62 101 SER A O 1
ATOM 795 N N . ARG A 1 102 ? -1.187 -6.109 14.511 1.00 96.06 102 ARG A N 1
ATOM 796 C CA . ARG A 1 102 ? -1.950 -4.863 14.617 1.00 96.06 102 ARG A CA 1
ATOM 797 C C . ARG A 1 102 ? -3.239 -5.102 15.378 1.00 96.06 102 ARG A C 1
ATOM 799 O O . ARG A 1 102 ? -3.877 -6.142 15.212 1.00 96.06 102 ARG A O 1
ATOM 806 N N . VAL A 1 103 ? -3.597 -4.145 16.226 1.00 97.44 103 VAL A N 1
ATOM 807 C CA . VAL A 1 103 ? -4.844 -4.168 16.994 1.00 97.44 103 VAL A CA 1
ATOM 808 C C . VAL A 1 103 ? -5.769 -3.098 16.442 1.00 97.44 103 VAL A C 1
ATOM 810 O O . VAL A 1 103 ? -5.372 -1.942 16.307 1.00 97.44 103 VAL A O 1
ATOM 813 N N . TYR A 1 104 ? -7.001 -3.490 16.142 1.00 97.75 104 TYR A N 1
ATOM 814 C CA . TYR A 1 104 ? -8.032 -2.645 15.560 1.00 97.75 104 TYR A CA 1
ATOM 815 C C . TYR A 1 104 ? -9.269 -2.586 16.454 1.00 97.75 104 TYR A C 1
ATOM 817 O O . TYR A 1 104 ? -9.579 -3.552 17.158 1.00 97.75 104 TYR A O 1
ATOM 825 N N . TYR A 1 105 ? -10.002 -1.479 16.375 1.00 98.25 105 TYR A N 1
ATOM 826 C CA . TYR A 1 105 ? -11.289 -1.306 17.037 1.00 98.25 105 TYR A CA 1
ATOM 827 C C . TYR A 1 105 ? -12.324 -0.639 16.130 1.00 98.25 105 TYR A C 1
ATOM 829 O O . TYR A 1 105 ? -12.060 0.411 15.533 1.00 98.25 105 TYR A O 1
ATOM 837 N N . GLY A 1 106 ? -13.528 -1.212 16.134 1.00 97.19 106 GLY A N 1
ATOM 838 C CA . GLY A 1 106 ? -14.727 -0.593 15.579 1.00 97.19 106 GLY A CA 1
ATOM 839 C C . GLY A 1 106 ? -14.818 -0.655 14.057 1.00 97.19 106 GLY A C 1
ATOM 840 O O . GLY A 1 106 ? -13.856 -0.929 13.348 1.00 97.19 106 GLY A O 1
ATOM 841 N N . GLU A 1 107 ? -16.015 -0.376 13.553 1.00 96.38 107 GLU A N 1
ATOM 842 C CA . GLU A 1 107 ? -16.272 -0.177 12.129 1.00 96.38 107 GLU A CA 1
ATOM 843 C C . GLU A 1 107 ? -17.175 1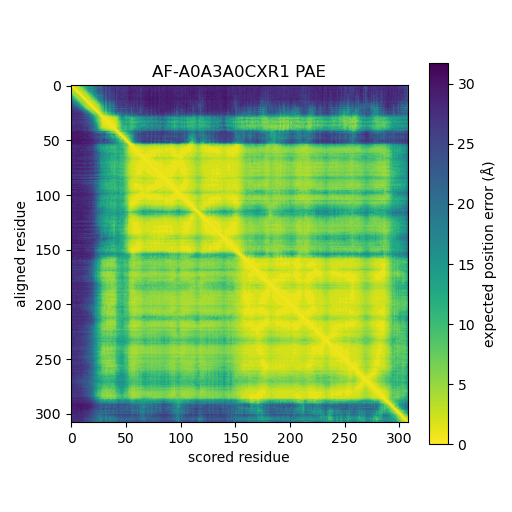.041 11.970 1.00 96.38 107 GLU A C 1
ATOM 845 O O . GLU A 1 107 ? -18.225 1.144 12.610 1.00 96.38 107 GLU A O 1
ATOM 850 N N . TYR A 1 108 ? -16.754 1.983 11.134 1.00 95.75 108 TYR A N 1
ATOM 851 C CA . TYR A 1 108 ? -17.383 3.287 11.001 1.00 95.75 108 TYR A CA 1
ATOM 852 C C . TYR A 1 108 ? -17.619 3.591 9.528 1.00 95.75 108 TYR A C 1
ATOM 854 O O . TYR A 1 108 ? -16.675 3.674 8.751 1.00 95.75 108 TYR A O 1
ATOM 862 N N . ALA A 1 109 ? -18.873 3.810 9.144 1.00 93.25 109 ALA A N 1
ATOM 863 C CA . ALA A 1 109 ? -19.198 4.342 7.828 1.00 93.25 109 ALA A CA 1
ATOM 864 C C . ALA A 1 109 ? -18.942 5.857 7.828 1.00 93.25 109 ALA A C 1
ATOM 866 O O . ALA A 1 109 ? -19.684 6.622 8.457 1.00 93.25 109 ALA A O 1
ATOM 867 N N . LEU A 1 110 ? -17.877 6.294 7.159 1.00 91.25 110 LEU A N 1
ATOM 868 C CA . LEU A 1 110 ? -17.475 7.697 7.092 1.00 91.25 110 LEU A CA 1
ATOM 869 C C . LEU A 1 110 ? -17.713 8.267 5.705 1.00 91.25 110 LEU A C 1
ATOM 871 O O . LEU A 1 110 ? -17.517 7.584 4.707 1.00 91.25 110 LEU A O 1
ATOM 875 N N . LYS A 1 111 ? -18.134 9.532 5.647 1.00 89.06 111 LYS A N 1
ATOM 876 C CA . LYS A 1 111 ? -18.410 10.219 4.385 1.00 89.06 111 LYS A CA 1
ATOM 877 C C . LYS A 1 111 ? -17.192 10.991 3.905 1.00 89.06 111 LYS A C 1
ATOM 879 O O . LYS A 1 111 ? -16.500 11.618 4.710 1.00 89.06 111 LYS A O 1
ATOM 884 N N . HIS A 1 112 ? -16.990 11.011 2.594 1.00 82.62 112 HIS A N 1
ATOM 885 C CA . HIS A 1 112 ? -16.045 11.942 1.987 1.00 82.62 112 HIS A CA 1
ATOM 886 C C . HIS A 1 112 ? -16.588 13.372 2.020 1.00 82.62 112 HIS A C 1
ATOM 888 O O . HIS A 1 112 ? -17.779 13.609 1.793 1.00 82.62 112 HIS A O 1
ATOM 894 N N . ASP A 1 113 ? -15.697 14.321 2.280 1.00 83.12 113 ASP A N 1
ATOM 895 C CA . ASP A 1 113 ? -15.962 15.737 2.102 1.00 83.12 113 ASP A CA 1
ATOM 896 C C . ASP A 1 113 ? -15.971 16.059 0.605 1.00 83.12 113 ASP A C 1
ATOM 898 O O . ASP A 1 113 ? -14.964 15.907 -0.082 1.00 83.12 113 ASP A O 1
ATOM 902 N N . LYS A 1 114 ? -17.124 16.490 0.090 1.00 77.75 114 LYS A N 1
ATOM 903 C CA . LYS A 1 114 ? -17.271 16.901 -1.313 1.00 77.75 114 LYS A CA 1
ATOM 904 C C . LYS A 1 114 ? -16.848 18.348 -1.558 1.00 77.75 114 LYS A C 1
ATOM 906 O O . LYS A 1 114 ? -16.829 18.771 -2.707 1.00 77.75 114 LYS A O 1
ATOM 911 N N . ALA A 1 115 ? -16.587 19.120 -0.503 1.00 77.56 115 ALA A N 1
ATOM 912 C CA . ALA A 1 115 ? -16.245 20.533 -0.616 1.00 77.56 115 ALA A CA 1
ATOM 913 C C . ALA A 1 115 ? -14.756 20.769 -0.917 1.00 77.56 115 ALA A C 1
ATOM 915 O O . ALA A 1 115 ? -14.378 21.888 -1.258 1.00 77.56 115 ALA A O 1
ATOM 916 N N . SER A 1 116 ? -13.913 19.742 -0.784 1.00 67.44 116 SER A N 1
ATOM 917 C CA . SER A 1 116 ? -12.481 19.819 -1.056 1.00 67.44 116 SER A CA 1
ATOM 918 C C . SER A 1 116 ? -12.137 19.114 -2.368 1.00 67.44 116 SER A C 1
ATOM 920 O O . SER A 1 116 ? -12.655 18.035 -2.646 1.00 67.44 116 SER A O 1
ATOM 922 N N . ASP A 1 117 ? -11.210 19.692 -3.136 1.00 68.38 117 ASP A N 1
ATOM 923 C CA . ASP A 1 117 ? -10.561 19.003 -4.264 1.00 68.38 117 ASP A CA 1
ATOM 924 C C . ASP A 1 117 ? -9.704 17.806 -3.796 1.00 68.38 117 ASP A C 1
ATOM 926 O O . ASP A 1 117 ? -9.313 16.957 -4.597 1.00 68.38 117 ASP A O 1
ATOM 930 N N . GLU A 1 118 ? -9.420 17.708 -2.493 1.00 71.81 118 GLU A N 1
ATOM 931 C CA . GLU A 1 118 ? -8.754 16.565 -1.878 1.00 71.81 118 GLU A CA 1
ATOM 932 C C . GLU A 1 118 ? -9.778 15.576 -1.307 1.00 71.81 118 GLU A C 1
ATOM 934 O O . GLU A 1 118 ? -10.715 15.961 -0.605 1.00 71.81 118 GLU A O 1
ATOM 939 N N . LEU A 1 119 ? -9.549 14.274 -1.519 1.00 69.38 119 LEU A N 1
ATOM 940 C CA . LEU A 1 119 ? -10.251 13.216 -0.788 1.00 69.38 119 LEU A CA 1
ATOM 941 C C . LEU A 1 119 ? -9.959 13.345 0.708 1.00 69.38 119 LEU A C 1
ATOM 943 O O . LEU A 1 119 ? -8.965 12.826 1.218 1.00 69.38 119 LEU A O 1
ATOM 947 N N . ARG A 1 120 ? -10.853 14.013 1.427 1.00 81.06 120 ARG A N 1
ATOM 948 C CA . ARG A 1 120 ? -10.834 14.067 2.885 1.00 81.06 120 ARG A CA 1
ATOM 949 C C . ARG A 1 120 ? -12.018 13.291 3.418 1.00 81.06 120 ARG A C 1
ATOM 951 O O . ARG A 1 120 ? -13.126 13.398 2.901 1.00 81.06 120 ARG A O 1
ATOM 958 N N . VAL A 1 121 ? -11.783 12.494 4.449 1.00 85.50 121 VAL A N 1
ATOM 959 C CA . VAL A 1 121 ? -12.846 11.764 5.138 1.00 85.50 121 VAL A CA 1
ATOM 960 C C . VAL A 1 121 ? -13.247 12.541 6.380 1.00 85.50 121 VAL A C 1
ATOM 962 O O . VAL A 1 121 ? -12.408 12.903 7.205 1.00 85.50 121 VAL A O 1
ATOM 965 N N . VAL A 1 122 ? -14.544 12.812 6.511 1.00 90.81 122 VAL A N 1
ATOM 966 C CA . VAL A 1 122 ? -15.091 13.504 7.676 1.00 90.81 122 VAL A CA 1
ATOM 967 C C . VAL A 1 122 ? -15.346 12.477 8.771 1.00 90.81 122 VAL A C 1
ATOM 969 O O . VAL A 1 122 ? -16.243 11.638 8.668 1.00 90.81 122 VAL A O 1
ATOM 972 N N . LEU A 1 123 ? -14.561 12.559 9.846 1.00 94.00 123 LEU A N 1
ATOM 973 C CA . LEU A 1 123 ? -14.769 11.737 11.034 1.00 94.00 123 LEU A CA 1
ATOM 974 C C . LEU A 1 123 ? -16.099 12.119 11.702 1.00 94.00 123 LEU A C 1
ATOM 976 O O . LEU A 1 123 ? -16.302 13.279 12.078 1.00 94.00 123 LEU A O 1
ATOM 980 N N . ASN A 1 124 ? -16.993 11.144 11.867 1.00 95.19 124 ASN A N 1
ATOM 981 C CA . ASN A 1 124 ? -18.236 11.329 12.613 1.00 95.19 124 ASN A CA 1
ATOM 982 C C . ASN A 1 124 ? -17.983 11.331 14.136 1.00 95.19 124 ASN A C 1
ATOM 984 O O . ASN A 1 124 ? -16.880 11.041 14.603 1.00 95.19 124 ASN A O 1
ATOM 988 N N . ASP A 1 125 ? -19.000 11.667 14.926 1.00 97.19 125 ASP A N 1
ATOM 989 C CA . ASP A 1 125 ? -18.840 11.787 16.383 1.00 97.19 125 ASP A CA 1
ATOM 990 C C . ASP A 1 125 ? -18.564 10.443 17.066 1.00 97.19 125 ASP A C 1
ATOM 992 O O . ASP A 1 125 ? -17.882 10.400 18.089 1.00 97.19 125 ASP A O 1
ATOM 996 N N . ALA A 1 126 ? -19.037 9.336 16.482 1.00 97.06 126 ALA A N 1
ATOM 997 C CA . ALA A 1 126 ? -18.808 8.001 17.021 1.00 97.06 126 ALA A CA 1
ATOM 998 C C . ALA A 1 126 ? -17.317 7.632 16.998 1.00 97.06 126 ALA A C 1
ATOM 1000 O O . ALA A 1 126 ? -16.764 7.308 18.046 1.00 97.06 126 ALA A O 1
ATOM 1001 N N . ILE A 1 127 ? -16.645 7.752 15.844 1.00 97.75 127 ILE A N 1
ATOM 1002 C CA . ILE A 1 127 ? -15.212 7.429 15.752 1.00 97.75 127 ILE A CA 1
ATOM 1003 C C . ILE A 1 127 ? -14.359 8.411 16.558 1.00 97.75 127 ILE A C 1
ATOM 1005 O O . ILE A 1 127 ? -13.376 7.998 17.160 1.00 97.75 127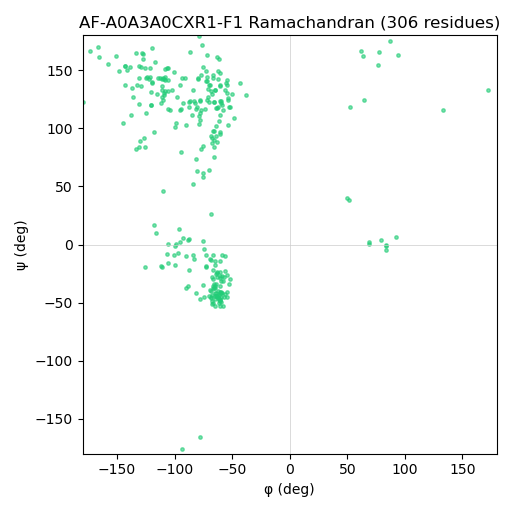 ILE A O 1
ATOM 1009 N N . LYS A 1 128 ? -14.735 9.699 16.619 1.00 97.88 128 LYS A N 1
ATOM 1010 C CA . LYS A 1 128 ? -14.013 10.702 17.422 1.00 97.88 128 LYS A CA 1
ATOM 1011 C C . LYS A 1 128 ? -14.028 10.349 18.906 1.00 97.88 128 LYS A C 1
ATOM 1013 O O . LYS A 1 128 ? -12.966 10.317 19.521 1.00 97.88 128 LYS A O 1
ATOM 1018 N N . ARG A 1 129 ? -15.212 10.053 19.453 1.00 98.12 129 ARG A N 1
ATOM 1019 C CA . ARG A 1 129 ? -15.389 9.674 20.861 1.00 98.12 129 ARG A CA 1
ATOM 1020 C C . ARG A 1 129 ? -14.588 8.422 21.202 1.00 98.12 129 ARG A C 1
ATOM 1022 O O . ARG A 1 129 ? -13.856 8.415 22.187 1.00 98.12 129 ARG A O 1
ATOM 1029 N N . ASP A 1 130 ? -14.722 7.377 20.392 1.00 98.38 130 ASP A N 1
ATOM 1030 C CA . ASP A 1 130 ? -14.070 6.099 20.667 1.00 98.38 130 ASP A CA 1
ATOM 1031 C C . ASP A 1 130 ? -12.540 6.224 20.527 1.00 98.38 130 ASP A C 1
ATOM 1033 O O . ASP A 1 130 ? -11.799 5.716 21.365 1.00 98.38 130 ASP A O 1
ATOM 1037 N N . LEU A 1 131 ? -12.054 6.970 19.527 1.00 98.19 131 LEU A N 1
ATOM 1038 C CA . LEU A 1 131 ? -10.630 7.258 19.331 1.00 98.19 131 LEU A CA 1
ATOM 1039 C C . LEU A 1 131 ? -10.026 8.041 20.500 1.00 98.19 131 LEU A C 1
ATOM 1041 O O . LEU A 1 131 ? -8.932 7.712 20.957 1.00 98.19 131 LEU A O 1
ATOM 1045 N N . GLU A 1 132 ? -10.715 9.082 20.968 1.00 98.00 132 GLU A N 1
ATOM 1046 C CA . GLU A 1 132 ? -10.271 9.876 22.113 1.00 98.00 132 GLU A CA 1
ATOM 1047 C C . GLU A 1 132 ? -10.202 9.022 23.381 1.00 98.00 132 GLU A C 1
ATOM 1049 O O . GLU A 1 132 ? -9.183 9.039 24.071 1.00 98.00 132 GLU A O 1
ATOM 1054 N N . PHE A 1 133 ? -11.232 8.210 23.632 1.00 98.12 133 PHE A N 1
ATOM 1055 C CA . PHE A 1 133 ? -11.252 7.287 24.760 1.00 98.12 133 PHE A CA 1
ATOM 1056 C C . PHE A 1 133 ? -10.104 6.271 24.689 1.00 98.12 133 PHE A C 1
ATOM 1058 O O . PHE A 1 133 ? -9.363 6.110 25.657 1.00 98.12 133 PHE A O 1
ATOM 1065 N N . ILE A 1 134 ? -9.900 5.632 23.531 1.00 98.19 134 ILE A N 1
ATOM 1066 C CA . ILE A 1 134 ? -8.824 4.653 23.320 1.00 98.19 134 ILE A CA 1
ATOM 1067 C C . ILE A 1 134 ? -7.455 5.267 23.624 1.00 98.19 134 ILE A C 1
ATOM 1069 O O . ILE A 1 134 ? -6.666 4.657 24.341 1.00 98.19 134 ILE A O 1
ATOM 1073 N N . ARG A 1 135 ? -7.177 6.486 23.147 1.00 98.06 135 ARG A N 1
ATOM 1074 C CA . ARG A 1 135 ? -5.890 7.167 23.384 1.00 98.06 135 ARG A CA 1
ATOM 1075 C C . ARG A 1 135 ? -5.612 7.470 24.860 1.00 98.06 135 ARG A C 1
ATOM 1077 O O . ARG A 1 135 ? -4.449 7.623 25.225 1.00 98.06 135 ARG A O 1
ATOM 1084 N N . GLN A 1 136 ? -6.651 7.560 25.691 1.00 97.12 136 GLN A N 1
ATOM 1085 C CA . GLN A 1 136 ? -6.551 7.815 27.132 1.00 97.12 136 GLN A CA 1
ATOM 1086 C C . GLN A 1 136 ? -6.430 6.534 27.970 1.00 97.12 136 GLN A C 1
ATOM 1088 O O . GLN A 1 136 ? -6.149 6.613 29.166 1.00 97.12 136 GLN A O 1
ATOM 1093 N N . LEU A 1 137 ? -6.625 5.351 27.379 1.00 96.19 137 LEU A N 1
ATOM 1094 C CA . LEU A 1 137 ? -6.477 4.096 28.107 1.00 96.19 137 LEU A CA 1
ATOM 1095 C C . LEU A 1 137 ? -5.015 3.874 28.497 1.00 96.19 137 LEU A C 1
ATOM 1097 O O . LEU A 1 137 ? -4.109 3.929 27.659 1.00 96.19 137 LEU A O 1
ATOM 1101 N N . SER A 1 138 ? -4.806 3.578 29.779 1.00 95.38 138 SER A N 1
ATOM 1102 C CA . SER A 1 138 ? -3.514 3.155 30.305 1.00 95.38 138 SER A CA 1
ATOM 1103 C C . SER A 1 138 ? -3.551 1.691 30.736 1.00 95.38 138 SER A C 1
ATOM 1105 O O . SER A 1 138 ? -4.551 1.202 31.261 1.00 95.38 138 SER A O 1
ATOM 1107 N N . LEU A 1 139 ? -2.445 0.992 30.499 1.00 91.62 139 LEU A N 1
ATOM 1108 C CA . LEU A 1 139 ? -2.172 -0.349 30.997 1.00 91.62 139 LEU A CA 1
ATOM 1109 C C . LEU A 1 139 ? -0.904 -0.256 31.844 1.00 91.62 139 LEU A C 1
ATOM 1111 O O . LEU A 1 139 ? 0.120 0.2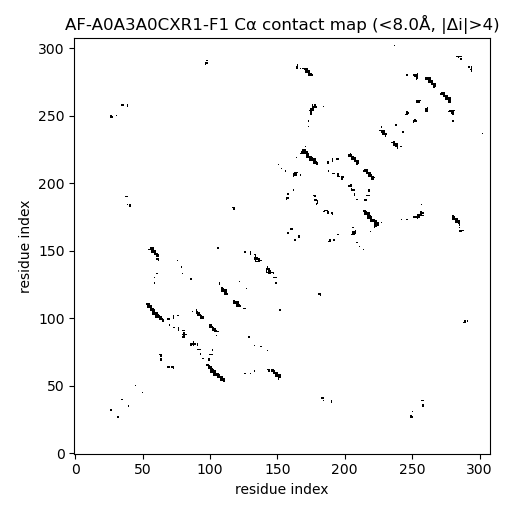14 31.353 1.00 91.62 139 LEU A O 1
ATOM 1115 N N . ASP A 1 140 ? -0.995 -0.606 33.127 1.00 92.75 140 ASP A N 1
ATOM 1116 C CA . ASP A 1 140 ? 0.115 -0.513 34.088 1.00 92.75 140 ASP A CA 1
ATOM 1117 C C . ASP A 1 140 ? 0.791 0.875 34.123 1.00 92.75 140 ASP A C 1
ATOM 1119 O O . ASP A 1 140 ? 2.008 1.013 34.233 1.00 92.75 140 ASP A O 1
ATOM 1123 N N . GLY A 1 141 ? -0.016 1.936 33.996 1.00 93.69 141 GLY A N 1
ATOM 1124 C CA . GLY A 1 141 ? 0.454 3.326 33.984 1.00 93.69 141 GLY A CA 1
ATOM 1125 C C . GLY A 1 141 ? 1.037 3.803 32.647 1.00 93.69 141 GLY A C 1
ATOM 1126 O O . GLY A 1 141 ? 1.496 4.940 32.564 1.00 93.69 141 GLY A O 1
ATOM 1127 N N . GLN A 1 142 ? 0.999 2.981 31.592 1.00 94.62 142 GLN A N 1
ATOM 1128 C CA . GLN A 1 142 ? 1.465 3.336 30.250 1.00 94.62 142 GLN A CA 1
ATOM 1129 C C . GLN A 1 142 ? 0.304 3.523 29.267 1.00 94.62 142 GLN A C 1
ATOM 1131 O O . GLN A 1 142 ? -0.566 2.664 29.149 1.00 94.62 142 GLN A O 1
ATOM 1136 N N . TYR A 1 143 ? 0.315 4.617 28.502 1.00 95.69 143 TYR A N 1
ATOM 1137 C CA . TYR A 1 143 ? -0.684 4.908 27.464 1.00 95.69 143 TYR A CA 1
ATOM 1138 C C . TYR A 1 143 ? -0.373 4.168 26.157 1.00 95.69 143 TYR A C 1
ATOM 1140 O O . TYR A 1 143 ? 0.078 4.756 25.172 1.00 95.69 143 TYR A O 1
ATOM 1148 N N . ILE A 1 144 ? -0.605 2.855 26.147 1.00 95.94 144 ILE A N 1
ATOM 1149 C CA . ILE A 1 144 ? -0.217 1.970 25.037 1.00 95.94 144 ILE A CA 1
ATOM 1150 C C . ILE A 1 144 ? -0.978 2.222 23.726 1.00 95.94 144 ILE A C 1
ATOM 1152 O O . ILE A 1 144 ? -0.597 1.660 22.707 1.00 95.94 144 ILE A O 1
ATOM 1156 N N . PHE A 1 145 ? -2.022 3.056 23.716 1.00 97.25 145 PHE A N 1
ATOM 1157 C CA . PHE A 1 145 ? -2.793 3.397 22.511 1.00 97.25 145 PHE A CA 1
ATOM 1158 C C . PHE A 1 145 ? -2.742 4.887 22.156 1.00 97.25 145 PHE A C 1
ATOM 1160 O O . PHE A 1 145 ? -3.559 5.366 21.372 1.00 97.25 145 PHE A O 1
ATOM 1167 N N . PHE A 1 146 ? -1.790 5.651 22.701 1.00 96.56 146 PHE A N 1
ATOM 1168 C CA . PHE A 1 146 ? -1.677 7.089 22.420 1.00 96.56 146 PHE A CA 1
ATOM 1169 C C . PHE A 1 146 ? -1.522 7.401 20.916 1.00 96.56 146 PHE A C 1
ATOM 1171 O O . PHE A 1 146 ? -1.958 8.449 20.441 1.00 96.56 146 PHE A O 1
ATOM 1178 N N . GLN A 1 147 ? -0.948 6.469 20.150 1.00 95.62 147 GLN A N 1
ATOM 1179 C CA . GLN A 1 147 ? -0.766 6.580 18.699 1.00 95.62 147 GLN A CA 1
ATOM 1180 C C . GLN A 1 147 ? -1.960 6.083 17.872 1.00 95.62 147 GLN A C 1
ATOM 1182 O O . GLN A 1 147 ? -1.872 6.078 16.643 1.00 95.62 147 GLN A O 1
ATOM 1187 N N . ALA A 1 148 ? -3.071 5.696 18.511 1.00 97.88 148 ALA A N 1
ATOM 1188 C CA . ALA A 1 148 ? -4.235 5.196 17.797 1.00 97.88 148 ALA A CA 1
ATOM 1189 C C . ALA A 1 148 ? -4.696 6.199 16.734 1.00 97.88 148 ALA A C 1
ATOM 1191 O O . ALA A 1 148 ? -4.668 7.413 16.964 1.00 97.88 148 ALA A O 1
ATOM 1192 N N . ARG A 1 149 ? -5.127 5.723 15.567 1.00 96.69 149 ARG A N 1
ATOM 1193 C CA . ARG A 1 149 ? -5.518 6.578 14.436 1.00 96.69 149 ARG A CA 1
ATOM 1194 C C . ARG A 1 149 ? -6.626 5.940 13.598 1.00 96.69 149 ARG A C 1
ATOM 1196 O O . ARG A 1 149 ? -6.684 4.717 13.507 1.00 96.69 149 ARG A O 1
ATOM 1203 N N . PRO A 1 150 ? -7.502 6.744 12.974 1.00 95.50 150 PRO A N 1
ATOM 1204 C CA . PRO A 1 150 ? -8.465 6.224 12.019 1.00 95.50 150 PRO A CA 1
ATOM 1205 C C . PRO A 1 150 ? -7.730 5.799 10.744 1.00 95.50 150 PRO A C 1
ATOM 1207 O O . PRO A 1 150 ? -6.896 6.545 10.227 1.00 95.50 150 PRO A O 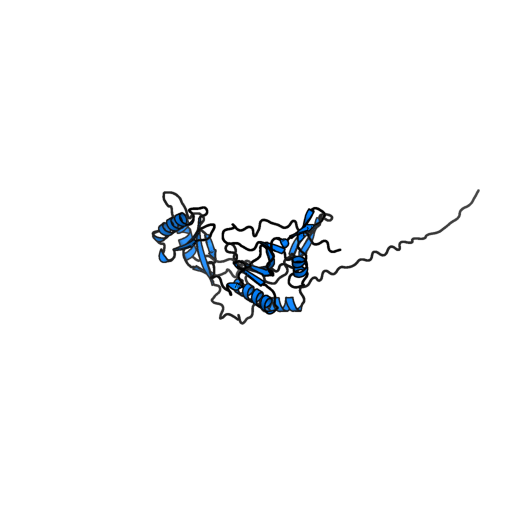1
ATOM 1210 N N . ILE A 1 151 ? -8.052 4.616 10.237 1.00 92.06 151 ILE A N 1
ATOM 1211 C CA . ILE A 1 151 ? -7.592 4.124 8.938 1.00 92.06 151 ILE A CA 1
ATOM 1212 C C . ILE A 1 151 ? -8.788 3.583 8.150 1.00 92.06 151 ILE A C 1
ATOM 1214 O O . ILE A 1 151 ? -9.774 3.136 8.746 1.00 92.06 151 ILE A O 1
ATOM 1218 N N . ALA A 1 152 ? -8.706 3.602 6.819 1.00 87.25 152 ALA A N 1
ATOM 1219 C CA . ALA A 1 152 ? -9.637 2.836 6.000 1.00 87.25 152 ALA A CA 1
ATOM 1220 C C . ALA A 1 152 ? -9.554 1.370 6.442 1.00 87.25 152 ALA A C 1
ATOM 1222 O O . ALA A 1 152 ? -8.455 0.847 6.659 1.00 87.25 152 ALA A O 1
ATOM 1223 N N . LYS A 1 153 ? -10.705 0.723 6.649 1.00 87.31 153 LYS A N 1
ATOM 1224 C CA . LYS A 1 153 ? -10.728 -0.682 7.053 1.00 87.31 153 LYS A CA 1
ATOM 1225 C C . LYS A 1 153 ? -10.021 -1.473 5.950 1.00 87.31 153 LYS A C 1
ATOM 1227 O O . LYS A 1 153 ? -10.452 -1.358 4.802 1.00 87.31 153 LYS A O 1
ATOM 1232 N N . PRO A 1 154 ? -8.961 -2.245 6.261 1.00 75.31 154 PRO A N 1
ATOM 1233 C CA . PRO A 1 154 ? -8.346 -3.109 5.268 1.00 75.31 154 PRO A CA 1
ATOM 1234 C C . PRO A 1 154 ? -9.438 -3.960 4.618 1.00 75.31 154 PRO A C 1
ATOM 1236 O O . PRO A 1 154 ? -10.162 -4.678 5.314 1.00 75.31 154 PRO A O 1
ATOM 1239 N N . GLY A 1 155 ? -9.614 -3.789 3.307 1.00 71.12 155 GLY A N 1
ATOM 1240 C CA . GLY A 1 155 ? -10.590 -4.550 2.540 1.00 71.12 155 GLY A CA 1
ATOM 1241 C C . GLY A 1 155 ? -10.269 -6.039 2.592 1.00 71.12 155 GLY A C 1
ATOM 1242 O O . GLY A 1 155 ? -9.136 -6.442 2.877 1.00 71.12 155 GLY A O 1
ATOM 1243 N N . GLU A 1 156 ? -11.268 -6.869 2.304 1.00 77.81 156 GLU A N 1
ATOM 1244 C CA . GLU A 1 156 ? -10.991 -8.266 1.990 1.00 77.81 156 GLU A CA 1
ATOM 1245 C C . GLU A 1 156 ? -9.995 -8.314 0.823 1.00 77.81 156 GLU A C 1
ATOM 1247 O O . GLU A 1 156 ? -10.072 -7.504 -0.101 1.00 77.81 156 GLU A O 1
ATOM 1252 N N . LYS A 1 157 ? -9.015 -9.225 0.874 1.00 78.75 157 LYS A N 1
ATOM 1253 C CA . LYS A 1 157 ? -8.131 -9.439 -0.275 1.00 78.75 157 LYS A CA 1
ATOM 1254 C C . LYS A 1 157 ? -8.992 -9.975 -1.418 1.00 78.75 157 LYS A C 1
ATOM 1256 O O . LYS A 1 157 ? -9.344 -11.151 -1.417 1.00 78.75 157 LYS A O 1
ATOM 1261 N N . ILE A 1 158 ? -9.329 -9.114 -2.365 1.00 88.50 158 ILE A N 1
ATOM 1262 C CA . ILE A 1 158 ? -10.117 -9.482 -3.535 1.00 88.50 158 ILE A CA 1
ATOM 1263 C C . ILE A 1 158 ? -9.223 -10.005 -4.669 1.00 88.50 158 ILE A C 1
ATOM 1265 O O . ILE A 1 158 ? -8.000 -9.859 -4.659 1.00 88.50 158 ILE A O 1
ATOM 1269 N N . GLY A 1 159 ? -9.851 -10.642 -5.656 1.00 92.94 159 GLY A N 1
ATOM 1270 C CA . GLY A 1 159 ? -9.196 -11.148 -6.861 1.00 92.94 159 GLY A CA 1
ATOM 1271 C C . GLY A 1 159 ? -8.771 -12.621 -6.790 1.00 92.94 159 GLY A C 1
ATOM 1272 O O . GLY A 1 159 ? -8.722 -13.215 -5.709 1.00 92.94 159 GLY A O 1
ATOM 1273 N N . PRO A 1 160 ? -8.486 -13.246 -7.948 1.00 96.44 160 PRO A N 1
ATOM 1274 C CA . PRO A 1 160 ? -8.052 -14.636 -7.994 1.00 96.44 160 PRO A CA 1
ATOM 1275 C C . PRO A 1 160 ? -6.684 -14.800 -7.329 1.00 96.44 160 PRO A C 1
ATOM 1277 O O . PRO A 1 160 ? -5.712 -14.162 -7.745 1.00 96.44 160 PRO A O 1
ATOM 1280 N N . PRO A 1 161 ? -6.562 -15.662 -6.308 1.00 95.19 161 PRO A N 1
ATOM 1281 C CA . PRO A 1 161 ? -5.361 -15.711 -5.491 1.00 95.19 161 PRO A CA 1
ATOM 1282 C C . PRO A 1 161 ? -4.137 -16.202 -6.277 1.00 95.19 161 PRO A C 1
ATOM 1284 O O . PRO A 1 161 ? -3.010 -15.909 -5.891 1.00 95.19 161 PRO A O 1
ATOM 1287 N N . GLU A 1 162 ? -4.318 -16.928 -7.382 1.00 96.81 162 GLU A N 1
ATOM 1288 C CA . GLU A 1 162 ? -3.263 -17.303 -8.328 1.00 96.81 162 GLU A CA 1
ATOM 1289 C C . GLU A 1 162 ? -2.695 -16.136 -9.155 1.00 96.81 162 GLU A C 1
ATOM 1291 O O . GLU A 1 162 ? -1.647 -16.307 -9.773 1.00 96.81 162 GLU A O 1
ATOM 1296 N N . TRP A 1 163 ? -3.333 -14.959 -9.154 1.00 97.88 163 TRP A N 1
ATOM 1297 C CA . TRP A 1 163 ? -2.791 -13.732 -9.761 1.00 97.88 163 TRP A CA 1
ATOM 1298 C C . TRP A 1 163 ? -2.152 -12.797 -8.725 1.00 97.88 163 TRP A C 1
ATOM 1300 O O . TRP A 1 163 ? -1.618 -11.753 -9.095 1.00 97.88 163 TRP A O 1
ATOM 1310 N N . SER A 1 164 ? -2.171 -13.154 -7.437 1.00 96.62 164 SER A N 1
ATOM 1311 C CA . SER A 1 164 ? -1.443 -12.400 -6.416 1.00 96.62 164 SER A CA 1
ATOM 1312 C C . SER A 1 164 ? 0.062 -12.497 -6.658 1.00 96.62 164 SER A C 1
ATOM 1314 O O . SER A 1 164 ? 0.609 -13.592 -6.822 1.00 96.62 164 SER A O 1
ATOM 1316 N N . LEU A 1 165 ? 0.751 -11.356 -6.606 1.00 96.50 165 LEU A N 1
ATOM 1317 C CA . LEU A 1 165 ? 2.204 -11.282 -6.737 1.00 96.50 165 LEU A CA 1
ATOM 1318 C C . LEU A 1 165 ? 2.928 -12.100 -5.659 1.00 96.50 165 LEU A C 1
ATOM 1320 O O . LEU A 1 165 ? 4.011 -12.614 -5.909 1.00 96.50 165 LEU A O 1
ATOM 1324 N N . GLU A 1 166 ? 2.308 -12.291 -4.489 1.00 93.94 166 GLU A N 1
ATOM 1325 C CA . GLU A 1 166 ? 2.836 -13.126 -3.396 1.00 93.94 166 GLU A CA 1
ATOM 1326 C C . GLU A 1 166 ? 3.019 -14.604 -3.811 1.00 93.94 166 GLU A C 1
ATOM 1328 O O . GLU A 1 166 ? 3.663 -15.370 -3.097 1.00 93.94 166 GLU A O 1
ATOM 1333 N N . ARG A 1 167 ? 2.439 -15.026 -4.946 1.00 95.06 167 ARG A N 1
ATOM 1334 C CA . ARG A 1 167 ? 2.566 -16.382 -5.506 1.00 95.06 167 ARG A CA 1
ATOM 1335 C C . ARG A 1 167 ? 3.475 -16.471 -6.735 1.00 95.06 167 ARG A C 1
ATOM 1337 O O . ARG A 1 167 ? 3.622 -17.561 -7.293 1.00 95.06 167 ARG A O 1
ATOM 1344 N N . ALA A 1 168 ? 4.061 -15.360 -7.178 1.00 96.25 168 ALA A N 1
ATOM 1345 C CA . ALA A 1 168 ? 5.011 -15.361 -8.283 1.00 96.25 168 ALA A CA 1
ATOM 1346 C C . ALA A 1 168 ? 6.299 -16.112 -7.888 1.00 96.25 168 ALA A C 1
ATOM 1348 O O . ALA A 1 168 ? 6.709 -16.104 -6.728 1.00 96.25 168 ALA A O 1
ATOM 1349 N N . ARG A 1 169 ? 6.925 -16.810 -8.845 1.00 94.56 169 ARG A N 1
ATOM 1350 C CA . ARG A 1 169 ? 8.053 -17.726 -8.565 1.00 94.56 169 ARG A CA 1
ATOM 1351 C C . ARG A 1 169 ? 9.425 -17.048 -8.563 1.00 94.56 169 ARG A C 1
ATOM 1353 O O . ARG A 1 169 ? 10.364 -17.610 -8.009 1.00 94.56 169 ARG A O 1
ATOM 1360 N N . GLY A 1 170 ? 9.549 -15.899 -9.217 1.00 95.31 170 GLY A N 1
ATOM 1361 C CA . GLY A 1 170 ? 10.796 -15.157 -9.364 1.00 95.31 170 GLY A CA 1
ATOM 1362 C C . GLY A 1 170 ? 11.193 -14.344 -8.131 1.00 95.31 170 GLY A C 1
ATOM 1363 O O . GLY A 1 170 ? 10.482 -14.278 -7.126 1.00 95.31 170 GLY A O 1
ATOM 1364 N N . THR A 1 171 ? 12.337 -13.677 -8.252 1.00 95.88 171 THR A N 1
ATOM 1365 C CA . THR A 1 171 ? 12.834 -12.689 -7.289 1.00 95.88 171 THR A CA 1
ATOM 1366 C C . THR A 1 171 ? 12.308 -11.290 -7.610 1.00 95.88 171 THR A C 1
ATOM 1368 O O . THR A 1 171 ? 12.004 -10.528 -6.694 1.00 95.88 171 THR A O 1
ATOM 1371 N N . TYR A 1 172 ? 12.165 -10.952 -8.894 1.00 97.31 172 TYR A N 1
ATOM 1372 C CA . TYR A 1 172 ? 11.770 -9.623 -9.362 1.00 97.31 172 TYR A CA 1
ATOM 1373 C C . TYR A 1 172 ? 10.577 -9.677 -10.320 1.00 97.31 172 TYR A C 1
ATOM 1375 O O . TYR A 1 172 ? 10.291 -10.694 -10.947 1.00 97.31 172 TYR A O 1
ATOM 1383 N N . THR A 1 173 ? 9.886 -8.552 -10.459 1.00 98.25 173 THR A N 1
ATOM 1384 C CA . THR A 1 173 ? 8.804 -8.344 -11.430 1.00 98.25 173 THR A CA 1
ATOM 1385 C C . THR A 1 173 ? 8.867 -6.917 -11.971 1.00 98.25 173 THR A C 1
ATOM 1387 O O . THR A 1 173 ? 9.382 -6.029 -11.286 1.00 98.25 173 THR A O 1
ATOM 1390 N N . LEU A 1 174 ? 8.364 -6.670 -13.183 1.00 97.94 174 LEU A N 1
ATOM 1391 C CA . LEU A 1 174 ? 8.280 -5.318 -13.734 1.00 97.94 174 LEU A CA 1
ATOM 1392 C C . LEU A 1 174 ? 7.039 -4.618 -13.167 1.00 97.94 174 LEU A C 1
ATOM 1394 O O . LEU A 1 174 ? 5.915 -5.041 -13.422 1.00 97.94 174 LEU A O 1
ATOM 1398 N N . HIS A 1 175 ? 7.231 -3.543 -12.405 1.00 97.69 175 HIS A N 1
ATOM 1399 C CA . HIS A 1 175 ? 6.156 -2.676 -11.923 1.00 97.69 175 HIS A CA 1
ATOM 1400 C C . HIS A 1 175 ? 5.705 -1.750 -13.057 1.00 97.69 175 HIS A C 1
ATOM 1402 O O . HIS A 1 175 ? 6.483 -0.914 -13.526 1.00 97.69 175 HIS A O 1
ATOM 1408 N N . VAL A 1 176 ? 4.471 -1.943 -13.532 1.00 97.25 176 VAL A N 1
ATOM 1409 C CA . VAL A 1 176 ? 3.922 -1.228 -14.701 1.00 97.25 176 VAL A CA 1
ATOM 1410 C C . VAL A 1 176 ? 2.815 -0.250 -14.331 1.00 97.25 176 VAL A C 1
ATOM 1412 O O . VAL A 1 176 ? 2.525 0.671 -15.091 1.00 97.25 176 VAL A O 1
ATOM 1415 N N . GLY A 1 177 ? 2.207 -0.416 -13.159 1.00 96.38 177 GLY A N 1
ATOM 1416 C CA . GLY A 1 177 ? 1.209 0.527 -12.699 1.00 96.38 177 GLY A CA 1
ATOM 1417 C C . GLY A 1 177 ? 0.852 0.391 -11.233 1.00 96.38 177 GLY A C 1
ATOM 1418 O O . GLY A 1 177 ? 1.214 -0.559 -10.538 1.00 96.38 177 GLY A O 1
ATOM 1419 N N . VAL A 1 178 ? 0.104 1.369 -10.752 1.00 96.88 178 VAL A N 1
ATOM 1420 C CA . VAL A 1 178 ? -0.499 1.369 -9.429 1.00 96.88 178 VAL A CA 1
ATOM 1421 C C . VAL A 1 178 ? -1.875 2.014 -9.502 1.00 96.88 178 VAL A C 1
ATOM 1423 O O . VAL A 1 178 ? -2.061 3.045 -10.149 1.00 96.88 178 VAL A O 1
ATOM 1426 N N . THR A 1 179 ? -2.843 1.415 -8.820 1.00 94.94 179 THR A N 1
ATOM 1427 C CA . THR A 1 179 ? -4.140 2.030 -8.556 1.00 94.94 179 THR A CA 1
ATOM 1428 C C . THR A 1 179 ? -4.234 2.412 -7.087 1.00 94.94 179 THR A C 1
ATOM 1430 O O . THR A 1 179 ? -3.716 1.716 -6.215 1.00 94.94 179 THR A O 1
ATOM 1433 N N . TYR A 1 180 ? -4.885 3.524 -6.788 1.00 91.38 180 TYR A N 1
ATOM 1434 C CA . TYR A 1 180 ? -5.167 3.967 -5.426 1.00 91.38 180 TYR A CA 1
ATOM 1435 C C . TYR A 1 180 ? -6.454 4.782 -5.410 1.00 91.38 180 TYR A C 1
ATOM 1437 O O . TYR A 1 180 ? -6.908 5.267 -6.449 1.00 91.38 180 TYR A O 1
ATOM 1445 N N . ALA A 1 181 ? -7.038 4.936 -4.225 1.00 85.38 181 ALA A N 1
ATOM 1446 C CA . ALA A 1 181 ? -8.285 5.668 -4.075 1.00 85.38 181 ALA A CA 1
ATOM 1447 C C . ALA A 1 181 ? -8.141 7.133 -4.540 1.00 85.38 181 ALA A C 1
ATOM 1449 O O . ALA A 1 181 ? -7.302 7.884 -4.038 1.00 85.38 181 ALA A O 1
ATOM 1450 N N . THR A 1 182 ? -8.985 7.552 -5.484 1.00 84.00 182 THR A N 1
ATOM 1451 C CA . THR A 1 182 ? -9.158 8.950 -5.924 1.00 84.00 182 THR A CA 1
ATOM 1452 C C . THR A 1 182 ? -10.644 9.329 -5.890 1.00 84.00 182 THR A C 1
ATOM 1454 O O . THR A 1 182 ? -11.487 8.431 -5.793 1.00 84.00 182 THR A O 1
ATOM 1457 N N . PRO A 1 183 ? -11.025 10.626 -5.950 1.00 78.62 183 PRO A N 1
ATOM 1458 C CA . PRO A 1 183 ? -12.441 10.999 -5.990 1.00 78.62 183 PRO A CA 1
ATOM 1459 C C . PRO A 1 183 ? -13.230 10.268 -7.088 1.00 78.62 183 PRO A C 1
ATOM 1461 O O . PRO A 1 183 ? -14.427 10.021 -6.928 1.00 78.62 183 PRO A O 1
ATOM 1464 N N . THR A 1 184 ? -12.554 9.917 -8.187 1.00 79.25 184 THR A N 1
ATOM 1465 C CA . THR A 1 184 ? -13.119 9.268 -9.373 1.00 79.25 184 THR A CA 1
ATOM 1466 C C . THR A 1 184 ? -12.883 7.757 -9.432 1.00 79.25 184 THR A C 1
ATOM 1468 O O . THR A 1 184 ? -13.604 7.090 -10.168 1.00 79.25 184 THR A O 1
ATOM 1471 N N . LEU A 1 185 ? -11.938 7.209 -8.659 1.00 83.06 185 LEU A N 1
ATOM 1472 C CA . LEU A 1 185 ? -11.607 5.781 -8.618 1.00 83.06 185 LEU A CA 1
ATOM 1473 C C . LEU A 1 185 ? -11.567 5.287 -7.169 1.00 83.06 185 LEU A C 1
ATOM 1475 O O . LEU A 1 185 ? -10.522 5.332 -6.524 1.00 83.06 185 LEU A O 1
ATOM 1479 N N . ARG A 1 186 ? -12.710 4.836 -6.644 1.00 81.06 186 ARG A N 1
ATOM 1480 C CA . ARG A 1 186 ? -12.811 4.317 -5.268 1.00 81.06 186 ARG A CA 1
ATOM 1481 C C . ARG A 1 186 ? -12.564 2.813 -5.189 1.00 81.06 186 ARG A C 1
ATOM 1483 O O . ARG A 1 186 ? -11.866 2.371 -4.286 1.00 81.06 186 ARG A O 1
ATOM 1490 N N . ASP A 1 187 ? -13.034 2.067 -6.183 1.00 84.25 187 ASP A N 1
ATOM 1491 C CA . ASP A 1 187 ? -12.872 0.611 -6.302 1.00 84.25 187 ASP A CA 1
ATOM 1492 C C . ASP A 1 187 ? -11.509 0.278 -6.943 1.00 84.25 187 ASP A C 1
ATOM 1494 O O . ASP A 1 187 ? -11.391 -0.359 -7.992 1.00 84.25 187 ASP A O 1
ATOM 1498 N N . TYR A 1 188 ? -10.439 0.844 -6.374 1.00 89.62 188 TYR A N 1
ATOM 1499 C CA . TYR A 1 188 ? -9.101 0.809 -6.971 1.00 89.62 188 TYR A CA 1
ATOM 1500 C C . TYR A 1 188 ? -8.517 -0.611 -7.006 1.00 89.62 188 TYR A C 1
ATOM 1502 O O . TYR A 1 188 ? -7.729 -0.925 -7.902 1.00 89.62 188 TYR A O 1
ATOM 1510 N N . GLN A 1 189 ? -8.889 -1.471 -6.053 1.00 92.06 189 GLN A N 1
ATOM 1511 C CA . GLN A 1 189 ? -8.448 -2.865 -6.014 1.00 92.06 189 GLN A CA 1
ATOM 1512 C C . GLN A 1 189 ? -9.074 -3.656 -7.172 1.00 92.06 189 GLN A C 1
ATOM 1514 O O . GLN A 1 189 ? -8.357 -4.340 -7.902 1.00 92.06 189 GLN A O 1
ATOM 1519 N N . GLU A 1 190 ? -10.379 -3.502 -7.395 1.00 91.06 190 GLU A N 1
ATOM 1520 C CA . GLU A 1 190 ? -11.132 -4.111 -8.492 1.00 91.06 190 GLU A CA 1
ATOM 1521 C C . GLU A 1 190 ? -10.597 -3.633 -9.838 1.00 91.06 190 GLU A C 1
ATOM 1523 O O . GLU A 1 190 ? -10.371 -4.438 -10.740 1.00 91.06 190 GLU A O 1
ATOM 1528 N N . ALA A 1 191 ? -10.315 -2.334 -9.957 1.00 92.31 191 ALA A N 1
ATOM 1529 C CA . ALA A 1 191 ? -9.749 -1.764 -11.171 1.00 92.31 191 ALA A CA 1
ATOM 1530 C C . ALA A 1 191 ? -8.363 -2.348 -11.499 1.00 92.31 191 ALA A C 1
ATOM 1532 O O . ALA A 1 191 ? -8.080 -2.656 -12.656 1.00 92.31 191 ALA A O 1
ATOM 1533 N N . ALA A 1 192 ? -7.510 -2.570 -10.490 1.00 95.94 192 ALA A N 1
ATOM 1534 C CA . ALA A 1 192 ? -6.240 -3.273 -10.688 1.00 95.94 192 ALA A CA 1
ATOM 1535 C C . ALA A 1 192 ? -6.439 -4.741 -11.092 1.00 95.94 192 ALA A C 1
ATOM 1537 O O . ALA A 1 192 ? -5.685 -5.253 -11.917 1.00 95.94 192 ALA A O 1
ATOM 1538 N N . ILE A 1 193 ? -7.445 -5.425 -10.546 1.00 96.50 193 ILE A N 1
ATOM 1539 C CA . ILE A 1 193 ? -7.741 -6.817 -10.909 1.00 96.50 193 ILE A CA 1
ATOM 1540 C C . ILE A 1 193 ? -8.240 -6.915 -12.349 1.00 96.50 193 ILE A C 1
ATOM 1542 O O . ILE A 1 193 ? -7.779 -7.787 -13.081 1.00 96.50 193 ILE A O 1
ATOM 1546 N N . GLU A 1 194 ? -9.131 -6.023 -12.784 1.00 95.31 194 GLU A N 1
ATOM 1547 C CA . GLU A 1 194 ? -9.594 -5.990 -14.175 1.00 95.31 194 GLU A CA 1
ATOM 1548 C C . GLU A 1 194 ? -8.459 -5.623 -15.142 1.00 95.31 194 GLU A C 1
ATOM 1550 O O . GLU A 1 194 ? -8.369 -6.207 -16.223 1.00 95.31 194 GLU A O 1
ATOM 1555 N N . TRP A 1 195 ? -7.524 -4.760 -14.732 1.00 96.00 195 TRP A N 1
ATOM 1556 C CA . TRP A 1 195 ? -6.288 -4.520 -15.483 1.00 96.00 195 TRP A CA 1
ATOM 1557 C C . TRP A 1 195 ? -5.464 -5.807 -15.625 1.00 96.00 195 TRP A C 1
ATOM 1559 O O . TRP A 1 195 ? -5.127 -6.225 -16.734 1.00 96.00 195 TRP A O 1
ATOM 1569 N N . VAL A 1 196 ? -5.169 -6.490 -14.518 1.00 97.81 196 VAL A N 1
ATOM 1570 C CA . VAL A 1 196 ? -4.405 -7.747 -14.543 1.00 97.81 196 VAL A CA 1
ATOM 1571 C C . VAL A 1 196 ? -5.110 -8.807 -15.386 1.00 97.81 196 VAL A C 1
ATOM 1573 O O . VAL A 1 196 ? -4.467 -9.496 -16.175 1.00 97.81 196 VAL A O 1
ATOM 1576 N N . LYS A 1 197 ? -6.431 -8.917 -15.277 1.00 97.38 197 LYS A N 1
ATOM 1577 C CA . LYS A 1 197 ? -7.256 -9.820 -16.083 1.00 97.38 197 LYS A CA 1
ATOM 1578 C C . LYS A 1 197 ? -7.139 -9.524 -17.575 1.00 97.38 197 LYS A C 1
ATOM 1580 O O . LYS A 1 197 ? -6.965 -10.466 -18.348 1.00 97.38 197 LYS A O 1
ATOM 1585 N N . ASP A 1 198 ? -7.191 -8.253 -17.978 1.00 95.62 198 ASP A N 1
ATOM 1586 C CA . ASP A 1 198 ? -6.946 -7.863 -19.366 1.00 95.62 198 ASP A CA 1
ATOM 1587 C C . ASP A 1 198 ? -5.558 -8.322 -19.833 1.00 95.62 198 ASP A C 1
ATOM 1589 O O . ASP A 1 198 ? -5.446 -9.029 -20.835 1.00 95.62 198 ASP A O 1
ATOM 1593 N N . LEU A 1 199 ? -4.508 -7.973 -19.090 1.00 96.69 199 LEU A N 1
ATOM 1594 C CA . LEU A 1 199 ? -3.136 -8.344 -19.440 1.00 96.69 199 LEU A CA 1
ATOM 1595 C C . LEU A 1 199 ? -2.995 -9.858 -19.625 1.00 96.69 199 LEU A C 1
ATOM 1597 O O . LEU A 1 199 ? -2.448 -10.331 -20.622 1.00 96.69 199 LEU A O 1
ATOM 1601 N N . ARG A 1 200 ? -3.563 -10.635 -18.702 1.00 97.75 200 ARG A N 1
ATOM 1602 C CA . ARG A 1 200 ? -3.554 -12.100 -18.769 1.00 97.75 200 ARG A CA 1
ATOM 1603 C C . ARG A 1 200 ? -4.346 -12.640 -19.955 1.00 97.75 200 ARG A C 1
ATOM 1605 O O . ARG A 1 200 ? -3.918 -13.619 -20.561 1.00 97.75 200 ARG A O 1
ATOM 1612 N N . SER A 1 201 ? -5.455 -11.999 -20.331 1.00 96.81 201 SER A N 1
ATOM 1613 C CA . SER A 1 201 ? -6.237 -12.378 -21.519 1.00 96.81 201 SER A CA 1
ATOM 1614 C C . SER A 1 201 ? -5.448 -12.227 -22.826 1.00 96.81 201 SER A C 1
ATOM 1616 O O . SER A 1 201 ? -5.716 -12.939 -23.792 1.00 96.81 201 SER A O 1
ATOM 1618 N N . ARG A 1 202 ? -4.431 -11.356 -22.830 1.00 95.81 202 ARG A N 1
ATOM 1619 C CA . ARG A 1 202 ? -3.510 -11.121 -23.951 1.00 95.81 202 ARG A CA 1
ATOM 1620 C C . ARG A 1 202 ? -2.239 -11.975 -23.879 1.00 95.81 202 ARG A C 1
ATOM 1622 O O . ARG A 1 202 ? -1.363 -11.843 -24.724 1.00 95.81 202 ARG A O 1
ATOM 1629 N N . GLY A 1 203 ? -2.161 -12.885 -22.906 1.00 97.69 203 GLY A N 1
ATOM 1630 C CA . GLY A 1 203 ? -1.065 -13.842 -22.763 1.00 97.69 203 GLY A CA 1
ATOM 1631 C C . GLY A 1 203 ? 0.081 -13.375 -21.867 1.00 97.69 203 GLY A C 1
ATOM 1632 O O . GLY A 1 203 ? 1.080 -14.084 -21.763 1.00 97.69 203 GLY A O 1
ATOM 1633 N N . TYR A 1 204 ? -0.046 -12.227 -21.195 1.00 98.19 204 TYR A N 1
ATOM 1634 C CA . TYR A 1 204 ? 0.984 -11.761 -20.271 1.00 98.19 204 TYR A CA 1
ATOM 1635 C C . TYR A 1 204 ? 0.904 -12.453 -18.913 1.00 98.19 204 TYR A C 1
ATOM 1637 O O . TYR A 1 204 ? -0.168 -12.679 -18.345 1.00 98.19 204 TYR A O 1
ATOM 1645 N N . GLU A 1 205 ? 2.072 -12.722 -18.339 1.00 98.06 205 GLU A N 1
ATOM 1646 C CA . GLU A 1 205 ? 2.201 -13.128 -16.946 1.00 98.06 205 GLU A CA 1
ATOM 1647 C C . GLU A 1 205 ? 2.053 -11.893 -16.041 1.00 98.06 205 GLU A C 1
ATOM 1649 O O . GLU A 1 205 ? 3.038 -11.281 -15.650 1.00 98.06 205 GLU A O 1
ATOM 1654 N N . ALA A 1 206 ? 0.816 -11.480 -15.756 1.00 98.50 206 ALA A N 1
ATOM 1655 C CA . ALA A 1 206 ? 0.533 -10.308 -14.923 1.00 98.50 206 ALA A CA 1
ATOM 1656 C C . ALA A 1 206 ? 0.006 -10.677 -13.529 1.00 98.50 206 ALA A C 1
ATOM 1658 O O . ALA A 1 206 ? -0.658 -11.710 -13.356 1.00 98.50 206 ALA A O 1
ATOM 1659 N N . TYR A 1 207 ? 0.282 -9.793 -12.567 1.00 98.44 207 TYR A N 1
ATOM 1660 C CA . TYR A 1 207 ? -0.026 -9.947 -11.148 1.00 98.44 207 TYR A CA 1
ATOM 1661 C C . TYR A 1 207 ? -0.553 -8.655 -10.521 1.00 98.44 207 TYR A C 1
ATOM 1663 O O . TYR A 1 207 ? -0.170 -7.557 -10.929 1.00 98.44 207 TYR A O 1
ATOM 1671 N N . TYR A 1 208 ? -1.358 -8.797 -9.465 1.00 97.81 208 TYR A N 1
ATOM 1672 C CA . TYR A 1 208 ? -1.713 -7.697 -8.567 1.00 97.81 208 TYR A CA 1
ATOM 1673 C C . TYR A 1 208 ? -1.022 -7.850 -7.206 1.00 97.81 208 TYR A C 1
ATOM 1675 O O . TYR A 1 208 ? -0.770 -8.960 -6.735 1.00 97.81 208 TYR A O 1
ATOM 1683 N N . TYR A 1 209 ? -0.746 -6.731 -6.538 1.00 95.75 209 TYR A N 1
ATOM 1684 C CA . TYR A 1 209 ? -0.273 -6.713 -5.154 1.00 95.75 209 TYR A CA 1
ATOM 1685 C C . TYR A 1 209 ? -0.966 -5.609 -4.359 1.00 95.75 209 TYR A C 1
ATOM 1687 O O . TYR A 1 209 ? -0.711 -4.426 -4.585 1.00 95.75 209 TYR A O 1
ATOM 1695 N N . HIS A 1 210 ? -1.822 -5.994 -3.413 1.00 93.06 210 HIS A N 1
ATOM 1696 C CA . HIS A 1 210 ? -2.429 -5.060 -2.466 1.00 93.06 210 HIS A CA 1
ATOM 1697 C C . HIS A 1 210 ? -1.408 -4.700 -1.386 1.00 93.06 210 HIS A C 1
ATOM 1699 O O . HIS A 1 210 ? -0.970 -5.574 -0.633 1.00 93.06 210 HIS A O 1
ATOM 1705 N N . ASP A 1 211 ? -1.010 -3.428 -1.313 1.00 87.69 211 ASP A N 1
ATOM 1706 C CA . ASP A 1 211 ? -0.046 -2.991 -0.309 1.00 87.69 211 ASP A CA 1
ATOM 1707 C C . ASP A 1 211 ? -0.705 -3.033 1.092 1.00 87.69 211 ASP A C 1
ATOM 1709 O O . ASP A 1 211 ? -1.723 -2.382 1.311 1.00 87.69 211 ASP A O 1
ATOM 1713 N N . PRO A 1 212 ? -0.158 -3.780 2.071 1.00 80.44 212 PRO A N 1
ATOM 1714 C CA . PRO A 1 212 ? -0.741 -3.869 3.415 1.00 80.44 212 PRO A CA 1
ATOM 1715 C C . PRO A 1 212 ? -0.551 -2.601 4.267 1.00 80.44 212 PRO A C 1
ATOM 1717 O O . PRO A 1 212 ? -1.075 -2.515 5.378 1.00 80.44 212 PRO A O 1
ATOM 1720 N N . GLU A 1 213 ? 0.252 -1.640 3.808 1.00 76.44 213 GLU A N 1
ATOM 1721 C CA . GLU A 1 213 ? 0.574 -0.397 4.524 1.00 76.44 213 GLU A CA 1
ATOM 1722 C C . GLU A 1 213 ? -0.007 0.844 3.848 1.00 76.44 213 GLU A C 1
ATOM 1724 O O . GLU A 1 213 ? -0.076 1.910 4.461 1.00 76.44 213 GLU A O 1
ATOM 1729 N N . LYS A 1 214 ? -0.373 0.739 2.570 1.00 82.56 214 LYS A N 1
ATOM 1730 C CA . LYS A 1 214 ? -0.902 1.850 1.785 1.00 82.56 214 LYS A CA 1
ATOM 1731 C C . LYS A 1 214 ? -2.176 1.428 1.064 1.00 82.56 214 LYS A C 1
ATOM 1733 O O . LYS A 1 214 ? -2.211 0.321 0.544 1.00 82.56 214 LYS A O 1
ATOM 1738 N N . PRO A 1 215 ? -3.173 2.317 0.933 1.00 84.56 215 PRO A N 1
ATOM 1739 C CA . PRO A 1 215 ? -4.396 2.045 0.179 1.00 84.56 215 PRO A CA 1
ATOM 1740 C C . PRO A 1 215 ? -4.133 2.115 -1.337 1.00 84.56 215 PRO A C 1
ATOM 1742 O O . PRO A 1 215 ? -4.652 2.980 -2.040 1.00 84.56 215 PRO A O 1
ATOM 1745 N N . GLN A 1 216 ? -3.251 1.245 -1.830 1.00 91.69 216 GLN A N 1
ATOM 1746 C CA . GLN A 1 216 ? -2.862 1.149 -3.230 1.00 91.69 216 GLN A CA 1
ATOM 1747 C C . GLN A 1 216 ? -2.677 -0.316 -3.643 1.00 91.69 216 GLN A C 1
ATOM 1749 O O . GLN A 1 216 ? -2.269 -1.158 -2.839 1.00 91.69 216 GLN A O 1
ATOM 1754 N N . THR A 1 217 ? -2.931 -0.611 -4.913 1.00 94.88 217 THR A N 1
ATOM 1755 C CA . THR A 1 217 ? -2.683 -1.917 -5.525 1.00 94.88 217 THR A CA 1
ATOM 1756 C C . THR A 1 217 ? -1.709 -1.754 -6.675 1.00 94.88 217 THR A C 1
ATOM 1758 O O . THR A 1 217 ? -1.973 -1.017 -7.619 1.00 94.88 217 THR A O 1
ATOM 1761 N N . SER A 1 218 ? -0.570 -2.428 -6.596 1.00 97.25 218 SER A N 1
ATOM 1762 C CA . SER A 1 218 ? 0.402 -2.467 -7.685 1.00 97.25 218 SER A CA 1
ATOM 1763 C C . SER A 1 218 ? -0.019 -3.473 -8.754 1.00 97.25 218 SER A C 1
ATOM 1765 O O . SER A 1 218 ? -0.524 -4.548 -8.427 1.00 97.25 218 SER A O 1
ATOM 1767 N N . ILE A 1 219 ? 0.248 -3.134 -10.012 1.00 98.19 219 ILE A N 1
ATOM 1768 C CA . ILE A 1 219 ? 0.116 -3.989 -11.188 1.00 98.19 219 ILE A CA 1
ATOM 1769 C C . ILE A 1 219 ? 1.527 -4.296 -11.680 1.00 98.19 219 ILE A C 1
ATOM 1771 O O . ILE A 1 219 ? 2.321 -3.384 -11.939 1.00 98.19 219 ILE A O 1
ATOM 1775 N N . CYS A 1 220 ? 1.841 -5.582 -11.797 1.00 98.44 220 CYS A N 1
ATOM 1776 C CA . CYS A 1 220 ? 3.163 -6.049 -12.192 1.00 98.44 220 CYS A CA 1
ATOM 1777 C C . CYS A 1 220 ? 3.082 -7.063 -13.337 1.00 98.44 220 CYS A C 1
ATOM 1779 O O . CYS A 1 220 ? 2.085 -7.776 -13.462 1.00 98.44 220 CYS A O 1
ATOM 1781 N N . VAL A 1 221 ? 4.136 -7.148 -14.152 1.00 98.44 221 VAL A N 1
ATOM 1782 C CA . VAL A 1 221 ? 4.230 -8.058 -15.303 1.00 98.44 221 VAL A CA 1
ATOM 1783 C C . VAL A 1 221 ? 5.574 -8.787 -15.310 1.00 98.44 221 VAL A C 1
ATOM 1785 O O . VAL A 1 221 ? 6.631 -8.201 -15.078 1.00 98.44 221 VAL A O 1
ATOM 1788 N N . GLY A 1 222 ? 5.518 -10.084 -15.594 1.00 98.25 222 GLY A N 1
ATOM 1789 C CA . GLY A 1 222 ? 6.646 -11.003 -15.638 1.00 98.25 222 GLY A CA 1
ATOM 1790 C C . GLY A 1 222 ? 7.138 -11.431 -14.258 1.00 98.25 222 GLY A C 1
ATOM 1791 O O . GLY A 1 222 ? 6.985 -10.722 -13.261 1.00 98.25 222 GLY A O 1
ATOM 1792 N N . SER A 1 223 ? 7.764 -12.601 -14.205 1.00 98.06 223 SER A N 1
ATOM 1793 C CA . SER A 1 223 ? 8.465 -13.106 -13.031 1.00 98.06 223 SER A CA 1
ATOM 1794 C C . SER A 1 223 ? 9.908 -13.448 -13.399 1.00 98.06 223 SER A C 1
ATOM 1796 O O . SER A 1 223 ? 10.163 -14.362 -14.179 1.00 98.06 223 SER A O 1
ATOM 1798 N N . PHE A 1 224 ? 10.860 -12.696 -12.853 1.00 97.81 224 PHE A N 1
ATOM 1799 C CA . PHE A 1 224 ? 12.277 -12.779 -13.208 1.00 97.81 224 PHE A CA 1
ATOM 1800 C C . PHE A 1 224 ? 13.107 -13.286 -12.029 1.00 97.81 224 PHE A C 1
ATOM 1802 O O . PHE A 1 224 ? 12.823 -12.949 -10.878 1.00 97.81 224 PHE A O 1
ATOM 1809 N N . GLY A 1 225 ? 14.129 -14.097 -12.301 1.00 97.06 225 GLY A N 1
ATOM 1810 C CA . GLY A 1 225 ? 15.075 -14.562 -11.289 1.00 97.06 225 GLY A CA 1
ATOM 1811 C C . GLY A 1 225 ? 16.111 -13.498 -10.929 1.00 97.06 225 GLY A C 1
ATOM 1812 O O . GLY A 1 225 ? 15.980 -12.326 -11.279 1.00 97.06 225 GLY A O 1
ATOM 1813 N N . ASP A 1 226 ? 17.177 -13.909 -10.246 1.00 94.94 226 ASP A N 1
ATOM 1814 C CA . ASP A 1 226 ? 18.299 -13.017 -9.912 1.00 94.94 226 ASP A CA 1
ATOM 1815 C C . ASP A 1 226 ? 19.054 -12.514 -11.158 1.00 94.94 226 ASP A C 1
ATOM 1817 O O . ASP A 1 226 ? 19.735 -11.492 -11.108 1.00 94.94 226 ASP A O 1
ATOM 1821 N N . ASP A 1 227 ? 18.864 -13.187 -12.294 1.00 95.94 227 ASP A N 1
ATOM 1822 C CA . ASP A 1 227 ? 19.340 -12.812 -13.625 1.00 95.94 227 ASP A CA 1
ATOM 1823 C C . ASP A 1 227 ? 18.545 -11.662 -14.268 1.00 95.94 227 ASP A C 1
ATOM 1825 O O . ASP A 1 227 ? 18.838 -11.270 -15.397 1.00 95.94 227 ASP A O 1
ATOM 1829 N N . ALA A 1 228 ? 17.561 -11.081 -13.567 1.00 96.62 228 ALA A N 1
ATOM 1830 C CA . ALA A 1 228 ? 16.874 -9.857 -13.989 1.00 96.62 228 ALA A CA 1
ATOM 1831 C C . ALA A 1 228 ? 17.832 -8.660 -14.129 1.00 96.62 228 ALA A C 1
ATOM 1833 O O . ALA A 1 228 ? 17.550 -7.717 -14.874 1.00 96.62 228 ALA A O 1
ATOM 1834 N N . PHE A 1 229 ? 18.970 -8.717 -13.433 1.00 95.81 229 PHE A N 1
ATOM 1835 C CA . PHE A 1 229 ? 20.063 -7.763 -13.534 1.00 95.81 229 PHE A CA 1
ATOM 1836 C C . PHE A 1 229 ? 21.295 -8.420 -14.154 1.00 95.81 229 PHE A C 1
ATOM 1838 O O . PHE A 1 229 ? 21.620 -9.571 -13.872 1.00 95.81 229 PHE A O 1
ATOM 1845 N N . VAL A 1 230 ? 22.011 -7.656 -14.971 1.00 94.50 230 VAL A N 1
ATOM 1846 C CA . VAL A 1 230 ? 23.300 -8.036 -15.550 1.00 94.50 230 VAL A CA 1
ATOM 1847 C C . VAL A 1 230 ? 24.336 -6.972 -15.215 1.00 94.50 230 VAL A C 1
ATOM 1849 O O . VAL A 1 230 ? 24.023 -5.783 -15.187 1.00 94.50 230 VAL A O 1
ATOM 1852 N N . THR A 1 231 ? 25.569 -7.393 -14.957 1.00 94.88 231 THR A N 1
ATOM 1853 C CA . THR A 1 231 ? 26.698 -6.473 -14.794 1.00 94.88 231 THR A CA 1
ATOM 1854 C C . THR A 1 231 ? 27.304 -6.202 -16.166 1.00 94.88 231 THR A C 1
ATOM 1856 O O . THR A 1 231 ? 27.760 -7.129 -16.836 1.00 94.88 231 THR A O 1
ATOM 1859 N N . GLU A 1 232 ? 27.285 -4.946 -16.599 1.00 92.38 232 GLU A N 1
ATOM 1860 C CA . GLU A 1 232 ? 27.905 -4.500 -17.846 1.00 92.38 232 GLU A CA 1
ATOM 1861 C C . GLU A 1 232 ? 29.445 -4.492 -17.724 1.00 92.38 232 GLU A C 1
ATOM 1863 O O . GLU A 1 232 ? 29.978 -4.535 -16.610 1.00 92.38 232 GLU A O 1
ATOM 1868 N N . PRO A 1 233 ? 30.201 -4.453 -18.843 1.00 95.00 233 PRO A N 1
ATOM 1869 C CA . PRO A 1 233 ? 31.669 -4.504 -18.814 1.00 95.00 233 PRO A CA 1
ATOM 1870 C C . PRO A 1 233 ? 32.344 -3.412 -17.971 1.00 95.00 233 PRO A C 1
ATOM 1872 O O . PRO A 1 233 ? 33.474 -3.589 -17.525 1.00 95.00 233 PRO A O 1
ATOM 1875 N N . ASP A 1 234 ? 31.662 -2.293 -17.747 1.00 92.56 234 ASP A N 1
ATOM 1876 C CA . ASP A 1 234 ? 32.125 -1.179 -16.916 1.00 92.56 234 ASP A CA 1
ATOM 1877 C C . ASP A 1 234 ? 31.751 -1.312 -15.425 1.00 92.56 234 ASP A C 1
ATOM 1879 O O . ASP A 1 234 ? 32.023 -0.412 -14.630 1.00 92.56 234 ASP A O 1
ATOM 1883 N N . GLY A 1 235 ? 31.137 -2.432 -15.033 1.00 91.94 235 GLY A N 1
ATOM 1884 C CA . GLY A 1 235 ? 30.717 -2.716 -13.665 1.00 91.94 235 GLY A CA 1
ATOM 1885 C C . GLY A 1 235 ? 29.360 -2.126 -13.274 1.00 91.94 235 GLY A C 1
ATOM 1886 O O . GLY A 1 235 ? 28.922 -2.344 -12.141 1.00 91.94 235 GLY A O 1
ATOM 1887 N N . ARG A 1 236 ? 28.668 -1.401 -14.165 1.00 89.56 236 ARG A N 1
ATOM 1888 C CA . ARG A 1 236 ? 27.306 -0.918 -13.903 1.00 89.56 236 ARG A CA 1
ATOM 1889 C C . ARG A 1 236 ? 26.315 -2.080 -13.938 1.00 89.56 236 ARG A C 1
ATOM 1891 O O . ARG A 1 236 ? 26.445 -3.006 -14.732 1.00 89.56 236 ARG A O 1
ATOM 1898 N N . MET A 1 237 ? 25.298 -2.030 -13.078 1.00 89.88 237 MET A N 1
ATOM 1899 C CA . MET A 1 237 ? 24.168 -2.953 -13.186 1.00 89.88 237 MET A CA 1
ATOM 1900 C C . MET A 1 237 ? 23.158 -2.418 -14.198 1.00 89.88 237 MET A C 1
ATOM 1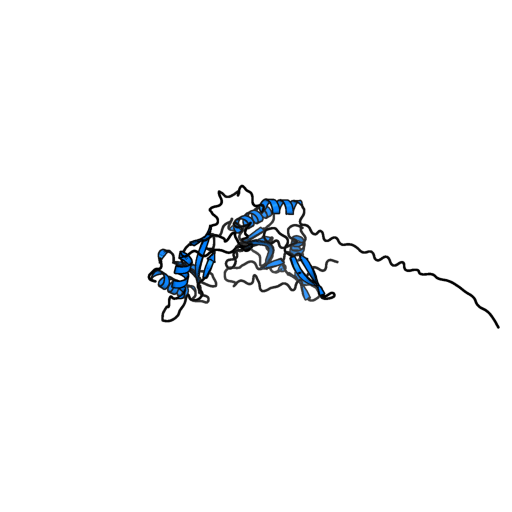902 O O . MET A 1 237 ? 22.735 -1.266 -14.102 1.00 89.88 237 MET A O 1
ATOM 1906 N N . ALA A 1 238 ? 22.710 -3.280 -15.101 1.00 92.75 238 ALA A N 1
ATOM 1907 C CA . ALA A 1 238 ? 21.650 -3.003 -16.055 1.00 92.75 238 ALA A CA 1
ATOM 1908 C C . ALA A 1 238 ? 20.564 -4.078 -15.989 1.00 92.75 238 ALA A C 1
ATOM 1910 O O . ALA A 1 238 ? 20.763 -5.162 -15.444 1.00 92.75 238 ALA A O 1
ATOM 1911 N N . TYR A 1 239 ? 19.398 -3.784 -16.558 1.00 95.69 239 TYR A N 1
ATOM 1912 C CA . TYR A 1 239 ? 18.363 -4.794 -16.761 1.00 95.69 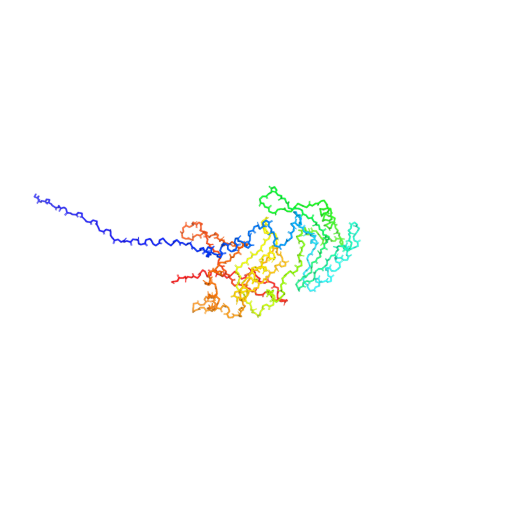239 TYR A CA 1
ATOM 1913 C C . TYR A 1 239 ? 18.811 -5.838 -17.782 1.00 95.69 239 TYR A C 1
ATOM 1915 O O . TYR A 1 239 ? 19.469 -5.515 -18.777 1.00 95.69 239 TYR A O 1
ATOM 1923 N N . SER A 1 240 ? 18.426 -7.089 -17.549 1.00 96.69 240 SER A N 1
ATOM 1924 C CA . SER A 1 240 ? 18.648 -8.169 -18.502 1.00 96.69 240 SER A CA 1
ATOM 1925 C C . SER A 1 240 ? 17.888 -7.927 -19.805 1.00 96.69 240 SER A C 1
ATOM 1927 O O . SER A 1 240 ? 16.940 -7.138 -19.864 1.00 96.69 240 SER A O 1
ATOM 1929 N N . LYS A 1 241 ? 18.291 -8.623 -20.876 1.00 96.69 241 LYS A N 1
ATOM 1930 C CA . LYS A 1 241 ? 17.642 -8.485 -22.186 1.00 96.69 241 LYS A CA 1
ATOM 1931 C C . LYS A 1 241 ? 16.137 -8.762 -22.107 1.00 96.69 241 LYS A C 1
ATOM 1933 O O . LYS A 1 241 ? 15.365 -7.996 -22.664 1.00 96.69 241 LYS A O 1
ATOM 1938 N N . ALA A 1 242 ? 15.724 -9.797 -21.373 1.00 97.69 242 ALA A N 1
ATOM 1939 C CA . ALA A 1 242 ? 14.312 -10.152 -21.224 1.00 97.69 242 ALA A CA 1
ATOM 1940 C C . ALA A 1 242 ? 13.487 -9.022 -20.581 1.00 97.69 242 ALA A C 1
ATOM 1942 O O . ALA A 1 242 ? 12.379 -8.731 -21.026 1.00 97.69 242 ALA A O 1
ATOM 1943 N N . VAL A 1 243 ? 14.046 -8.350 -19.571 1.00 97.19 243 VAL A N 1
ATOM 1944 C CA . VAL A 1 243 ? 13.394 -7.214 -18.905 1.00 97.19 243 VAL A CA 1
ATOM 1945 C C . VAL A 1 243 ? 13.347 -5.997 -19.829 1.00 97.19 243 VAL A C 1
ATOM 1947 O O . VAL A 1 243 ? 12.298 -5.367 -19.939 1.00 97.19 243 VAL A O 1
ATOM 1950 N N . LYS A 1 244 ? 14.451 -5.683 -20.526 1.00 96.50 244 LYS A N 1
ATOM 1951 C CA . LYS A 1 244 ? 14.508 -4.582 -21.505 1.00 96.50 244 LYS A CA 1
ATOM 1952 C C . LYS A 1 244 ? 13.504 -4.798 -22.642 1.00 96.50 244 LYS A C 1
ATOM 1954 O O . LYS A 1 244 ? 12.755 -3.884 -22.962 1.00 96.50 244 LYS A O 1
ATOM 1959 N N . ASP A 1 245 ? 13.446 -6.003 -23.209 1.00 97.38 245 ASP A N 1
ATOM 1960 C CA . ASP A 1 245 ? 12.506 -6.350 -24.281 1.00 97.38 245 ASP A CA 1
ATOM 1961 C C . ASP A 1 245 ? 11.047 -6.168 -23.826 1.00 97.38 245 ASP A C 1
ATOM 1963 O O . ASP A 1 245 ? 10.237 -5.637 -24.583 1.00 97.38 245 ASP A O 1
ATOM 1967 N N . LEU A 1 246 ? 10.712 -6.564 -22.588 1.00 96.81 246 LEU A N 1
ATOM 1968 C CA . LEU A 1 246 ? 9.375 -6.363 -22.024 1.00 96.81 246 LEU A CA 1
ATOM 1969 C C . LEU A 1 246 ? 9.074 -4.874 -21.803 1.00 96.81 246 LEU A C 1
ATOM 1971 O O . LEU A 1 246 ? 8.034 -4.394 -22.235 1.00 96.81 246 LEU A O 1
ATOM 1975 N N . GLN A 1 247 ? 9.993 -4.135 -21.180 1.00 95.56 247 GLN A N 1
ATOM 1976 C CA . GLN A 1 247 ? 9.855 -2.699 -20.915 1.00 95.56 247 GLN A CA 1
ATOM 1977 C C . GLN A 1 247 ? 9.763 -1.868 -22.208 1.00 95.56 247 GLN A C 1
ATOM 1979 O O . GLN A 1 247 ? 9.162 -0.801 -22.223 1.00 95.56 247 GLN A O 1
ATOM 1984 N N . LEU A 1 248 ? 10.355 -2.322 -23.316 1.00 95.00 248 LEU A N 1
ATOM 1985 C CA . LEU A 1 248 ? 10.287 -1.607 -24.594 1.00 95.00 248 LEU A CA 1
ATOM 1986 C C . LEU A 1 248 ? 8.919 -1.692 -25.273 1.00 95.00 248 LEU A C 1
ATOM 1988 O O . LEU A 1 248 ? 8.618 -0.831 -26.115 1.00 95.00 248 LEU A O 1
ATOM 1992 N N . GLN A 1 249 ? 8.097 -2.676 -24.897 1.00 95.38 249 GLN A N 1
ATOM 1993 C CA . GLN A 1 249 ? 6.713 -2.767 -25.347 1.00 95.38 249 GLN A CA 1
ATOM 1994 C C . GLN A 1 249 ? 5.951 -1.523 -24.899 1.00 95.38 249 GLN A C 1
ATOM 1996 O O . GLN A 1 249 ? 6.106 -1.043 -23.777 1.00 95.38 249 GLN A O 1
ATOM 2001 N N . GLU A 1 250 ? 5.142 -0.980 -25.802 1.00 91.44 250 GLU A N 1
ATOM 2002 C CA . GLU A 1 250 ? 4.495 0.320 -25.626 1.00 91.44 250 GLU A CA 1
ATOM 2003 C C . GLU A 1 250 ? 3.681 0.411 -24.327 1.00 91.44 250 GLU A C 1
ATOM 2005 O O . GLU A 1 250 ? 3.769 1.400 -23.601 1.00 91.44 250 GLU A O 1
ATOM 2010 N N . GLU A 1 251 ? 2.968 -0.660 -23.993 1.00 92.94 251 GLU A N 1
ATOM 2011 C CA . GLU A 1 251 ? 2.122 -0.764 -22.806 1.00 92.94 251 GLU A CA 1
ATOM 2012 C C . GLU A 1 251 ? 2.876 -0.906 -21.472 1.00 92.94 251 GLU A C 1
ATOM 2014 O O . GLU A 1 251 ? 2.299 -0.634 -20.421 1.00 92.94 251 GLU A O 1
ATOM 2019 N N . PHE A 1 252 ? 4.156 -1.297 -21.493 1.00 95.81 252 PHE A N 1
ATOM 2020 C CA . PHE A 1 252 ? 4.988 -1.501 -20.292 1.00 95.81 252 PHE A CA 1
ATOM 2021 C C . PHE A 1 252 ? 6.172 -0.544 -20.219 1.00 95.81 252 PHE A C 1
ATOM 2023 O O . PHE A 1 252 ? 7.072 -0.715 -19.397 1.00 95.81 252 PHE A O 1
ATOM 2030 N N . ARG A 1 253 ? 6.198 0.458 -21.097 1.00 94.88 253 ARG A N 1
ATOM 2031 C CA . ARG A 1 253 ? 7.274 1.443 -21.127 1.00 94.88 253 ARG A CA 1
ATOM 2032 C C . ARG A 1 253 ? 7.248 2.347 -19.912 1.00 94.88 253 ARG A C 1
ATOM 2034 O O . ARG A 1 253 ? 8.300 2.700 -19.374 1.00 94.88 253 ARG A O 1
ATOM 2041 N N . TYR A 1 254 ? 6.051 2.729 -19.487 1.00 95.12 254 TYR A N 1
ATOM 2042 C CA . TYR A 1 254 ? 5.851 3.726 -18.451 1.00 95.12 254 TYR A CA 1
ATOM 2043 C C . TYR A 1 254 ? 5.073 3.163 -17.280 1.00 95.12 254 TYR A C 1
ATOM 2045 O O . TYR A 1 254 ? 4.127 2.400 -17.450 1.00 95.12 254 TYR A O 1
ATOM 2053 N N . ASN A 1 255 ? 5.445 3.615 -16.088 1.00 94.62 255 ASN A N 1
ATOM 2054 C CA . ASN A 1 255 ? 4.683 3.327 -14.894 1.00 94.62 255 ASN A CA 1
ATOM 2055 C C . ASN A 1 255 ? 3.445 4.230 -14.833 1.00 94.62 255 ASN A C 1
ATOM 2057 O O . ASN A 1 255 ? 3.551 5.467 -14.862 1.00 94.62 255 ASN A O 1
ATOM 2061 N N . LEU A 1 256 ? 2.278 3.608 -14.734 1.00 95.19 256 LEU A N 1
ATOM 2062 C CA . LEU A 1 256 ? 0.992 4.288 -14.770 1.00 95.19 256 LEU A CA 1
ATOM 2063 C C . LEU A 1 256 ? 0.386 4.428 -13.365 1.00 95.19 256 LEU A C 1
ATOM 2065 O O . LEU A 1 256 ? 0.306 3.464 -12.613 1.00 95.19 256 LEU A O 1
ATOM 2069 N N . GLU A 1 257 ? -0.101 5.614 -13.014 1.00 94.38 257 GLU A N 1
ATOM 2070 C CA . GLU A 1 257 ? -0.894 5.849 -11.799 1.00 94.38 257 GLU A CA 1
ATOM 2071 C C . GLU A 1 257 ? -2.354 6.040 -12.198 1.00 94.38 257 GLU A C 1
ATOM 2073 O O . GLU A 1 257 ? -2.680 6.972 -12.934 1.00 94.38 257 GLU A O 1
ATOM 2078 N N . ASN A 1 258 ? -3.233 5.140 -11.743 1.00 93.50 258 ASN A N 1
ATOM 2079 C CA . ASN A 1 258 ? -4.657 5.119 -12.103 1.00 93.50 258 ASN A CA 1
ATOM 2080 C C . ASN A 1 258 ? -4.894 5.208 -13.626 1.00 93.50 258 ASN A C 1
ATOM 2082 O O . ASN A 1 258 ? -5.769 5.937 -14.082 1.00 93.50 258 ASN A O 1
ATOM 2086 N N . GLY A 1 259 ? -4.065 4.511 -14.412 1.00 90.62 259 GLY A N 1
ATOM 2087 C CA . GLY A 1 259 ? -4.137 4.507 -15.879 1.00 90.62 259 GLY A CA 1
ATOM 2088 C C . GLY A 1 259 ? -3.433 5.675 -16.576 1.00 90.62 259 GLY A C 1
ATOM 2089 O O . GLY A 1 259 ? -3.402 5.722 -17.803 1.00 90.62 259 GLY A O 1
ATOM 2090 N N . HIS A 1 260 ? -2.831 6.610 -15.837 1.00 91.44 260 HIS A N 1
ATOM 2091 C CA . HIS A 1 260 ? -2.182 7.787 -16.412 1.00 91.44 260 HIS A CA 1
ATOM 2092 C C . HIS A 1 260 ? -0.658 7.730 -16.318 1.00 91.44 260 HIS A C 1
ATOM 2094 O O . HIS A 1 260 ? -0.097 7.335 -15.298 1.00 91.44 260 HIS A O 1
ATOM 2100 N N . ILE A 1 261 ? 0.026 8.199 -17.369 1.00 91.31 261 ILE A N 1
ATOM 2101 C CA . ILE A 1 261 ? 1.491 8.292 -17.380 1.00 91.31 261 ILE A CA 1
ATOM 2102 C C . ILE A 1 261 ? 1.947 9.272 -16.301 1.00 91.31 261 ILE A C 1
ATOM 2104 O O . ILE A 1 261 ? 1.690 10.483 -16.353 1.00 91.31 261 ILE A O 1
ATOM 2108 N N . THR A 1 262 ? 2.691 8.742 -15.341 1.00 85.56 262 THR A N 1
ATOM 2109 C CA . THR A 1 262 ? 3.310 9.545 -14.293 1.00 85.56 262 THR A CA 1
ATOM 2110 C C . THR A 1 262 ? 4.530 10.252 -14.836 1.00 85.56 262 THR A C 1
ATOM 2112 O O . THR A 1 262 ? 5.232 9.748 -15.711 1.00 85.56 262 THR A O 1
ATOM 2115 N N . HIS A 1 263 ? 4.784 11.456 -14.339 1.00 90.81 263 HIS A N 1
ATOM 2116 C CA . HIS A 1 263 ? 5.965 12.202 -14.733 1.00 90.81 263 HIS A CA 1
ATOM 2117 C C . HIS A 1 263 ? 6.706 12.677 -13.497 1.00 90.81 263 HIS A C 1
ATOM 2119 O O . HIS A 1 263 ? 6.104 13.214 -12.569 1.00 90.81 263 HIS A O 1
ATOM 2125 N N . ARG A 1 264 ? 8.027 12.536 -13.522 1.00 89.31 264 ARG A N 1
ATOM 2126 C CA . ARG A 1 264 ? 8.912 13.163 -12.548 1.00 89.31 264 ARG A CA 1
ATOM 2127 C C . ARG A 1 264 ? 9.355 14.523 -13.068 1.00 89.31 264 ARG A C 1
ATOM 2129 O O . ARG A 1 264 ? 9.584 14.699 -14.264 1.00 89.31 264 ARG A O 1
ATOM 2136 N N . ILE A 1 265 ? 9.480 15.478 -12.155 1.00 90.56 265 ILE A N 1
ATOM 2137 C CA . ILE A 1 265 ? 10.073 16.779 -12.454 1.00 90.56 265 ILE A CA 1
ATOM 2138 C C . ILE A 1 265 ? 11.547 16.695 -12.079 1.00 90.56 265 ILE A C 1
ATOM 2140 O O . ILE A 1 265 ? 11.882 16.488 -10.912 1.00 90.56 265 ILE A O 1
ATOM 2144 N N . THR A 1 266 ? 12.425 16.843 -13.062 1.00 91.88 266 THR A N 1
ATOM 2145 C CA . THR A 1 266 ? 13.877 16.825 -12.864 1.00 91.88 266 THR A CA 1
ATOM 2146 C C . THR A 1 266 ? 14.451 18.156 -13.327 1.00 91.88 266 THR A C 1
ATOM 2148 O O . THR A 1 266 ? 13.987 18.724 -14.310 1.00 91.88 266 THR A O 1
ATOM 2151 N N . ALA A 1 267 ? 15.413 18.698 -12.582 1.00 93.75 267 ALA A N 1
ATOM 2152 C CA . ALA A 1 267 ? 16.172 19.851 -13.043 1.00 93.75 267 ALA A CA 1
ATOM 2153 C C . ALA A 1 267 ? 17.294 19.352 -13.954 1.00 93.75 267 ALA A C 1
ATOM 2155 O O . ALA A 1 267 ? 18.095 18.521 -13.525 1.00 93.75 267 ALA A O 1
ATOM 2156 N N . ASP A 1 268 ? 17.340 19.845 -15.187 1.00 90.19 268 ASP A N 1
ATOM 2157 C CA . ASP A 1 268 ? 18.474 19.624 -16.078 1.00 90.19 268 ASP A CA 1
ATOM 2158 C C . ASP A 1 268 ? 19.741 20.198 -15.409 1.00 90.19 268 ASP A C 1
ATOM 2160 O O . ASP A 1 268 ? 19.765 21.389 -15.078 1.00 90.19 268 ASP A O 1
ATOM 2164 N N . PRO A 1 269 ? 20.785 19.383 -15.172 1.00 88.38 269 PRO A N 1
ATOM 2165 C CA . PRO A 1 269 ? 21.997 19.836 -14.498 1.00 88.38 269 PRO A CA 1
ATOM 2166 C C . PRO A 1 269 ? 22.767 20.906 -15.284 1.00 88.38 269 PRO A C 1
ATOM 2168 O O . PRO A 1 269 ? 23.478 21.699 -14.670 1.00 88.38 269 PRO A O 1
ATOM 2171 N N . ALA A 1 270 ? 22.634 20.959 -16.613 1.00 93.12 270 ALA A N 1
ATOM 2172 C CA . ALA A 1 270 ? 23.325 21.935 -17.448 1.00 93.12 270 ALA A CA 1
ATOM 2173 C C . ALA A 1 270 ? 22.607 23.291 -17.471 1.00 93.12 270 ALA A C 1
ATOM 2175 O O . ALA A 1 270 ? 23.251 24.338 -17.413 1.00 93.12 270 ALA A O 1
ATOM 2176 N N . THR A 1 271 ? 21.273 23.287 -17.563 1.00 94.25 271 THR A N 1
ATOM 2177 C CA . THR A 1 271 ? 20.486 24.520 -17.752 1.00 94.25 271 THR A CA 1
ATOM 2178 C C . THR A 1 271 ? 19.737 24.988 -16.505 1.00 94.25 271 THR A C 1
ATOM 2180 O O . THR A 1 271 ? 19.255 26.121 -16.470 1.00 94.25 271 THR A O 1
ATOM 2183 N N . GLY A 1 272 ? 19.588 24.130 -15.494 1.00 94.69 272 GLY A N 1
ATOM 2184 C CA . GLY A 1 272 ? 18.759 24.364 -14.310 1.00 94.69 272 GLY A CA 1
ATOM 2185 C C . GLY A 1 272 ? 17.251 24.377 -14.590 1.00 94.69 272 GLY A C 1
ATOM 2186 O O . GLY A 1 272 ? 16.458 24.615 -13.673 1.00 94.69 272 GLY A O 1
ATOM 2187 N N . LYS A 1 273 ? 16.820 24.141 -15.838 1.00 95.81 273 LYS A N 1
ATOM 2188 C CA . LYS A 1 273 ? 15.401 24.129 -16.206 1.00 95.81 273 LYS A CA 1
ATOM 2189 C C . LYS A 1 273 ? 14.723 22.873 -15.672 1.00 95.81 273 LYS A C 1
ATOM 2191 O O . LYS A 1 273 ? 15.288 21.786 -15.692 1.00 95.81 273 LYS A O 1
ATOM 2196 N N . ARG A 1 274 ? 13.489 23.032 -15.186 1.00 95.50 274 ARG A N 1
ATOM 2197 C CA . ARG A 1 274 ? 12.650 21.910 -14.754 1.00 95.50 274 ARG A CA 1
ATOM 2198 C C . ARG A 1 274 ? 12.012 21.260 -15.973 1.00 95.50 274 ARG A C 1
ATOM 2200 O O . ARG A 1 274 ? 11.217 21.899 -16.657 1.00 95.50 274 ARG A O 1
ATOM 2207 N N . GLU A 1 275 ? 12.319 19.993 -16.189 1.00 94.75 275 GLU A N 1
ATOM 2208 C CA . GLU A 1 275 ? 11.747 19.172 -17.247 1.00 94.75 275 GLU A CA 1
ATOM 2209 C C . GLU A 1 275 ? 10.818 18.111 -16.661 1.00 94.75 275 GLU A C 1
ATOM 2211 O O . GLU A 1 275 ? 11.054 17.571 -15.576 1.00 94.75 275 GLU A O 1
ATOM 2216 N N . ARG A 1 276 ? 9.728 17.834 -17.381 1.00 93.12 276 ARG A N 1
ATOM 2217 C CA . ARG A 1 276 ? 8.731 16.827 -17.021 1.00 93.12 276 ARG A CA 1
ATOM 2218 C C . ARG A 1 276 ? 9.028 15.560 -17.822 1.00 93.12 276 ARG A C 1
ATOM 2220 O O . ARG A 1 276 ? 8.741 15.508 -19.011 1.00 93.12 276 ARG A O 1
ATOM 2227 N N . ILE A 1 277 ? 9.588 14.550 -17.164 1.00 91.75 277 ILE A N 1
ATOM 2228 C CA . ILE A 1 277 ? 10.041 13.306 -17.800 1.00 91.75 277 ILE A CA 1
ATOM 2229 C C . ILE A 1 277 ? 9.091 12.175 -17.389 1.00 91.75 277 ILE A C 1
ATOM 2231 O O . ILE A 1 277 ? 8.825 12.045 -16.190 1.00 91.75 277 ILE A O 1
ATOM 2235 N N . PRO A 1 278 ? 8.566 11.359 -18.323 1.00 93.06 278 PRO A N 1
ATOM 2236 C CA . PRO A 1 278 ? 7.716 10.230 -17.967 1.00 93.06 278 PRO A CA 1
ATOM 2237 C C . PRO A 1 278 ? 8.488 9.223 -17.107 1.00 93.06 278 PRO A C 1
ATOM 2239 O O . PRO A 1 278 ? 9.688 9.001 -17.295 1.00 93.06 278 PRO A O 1
ATOM 2242 N N . ASN A 1 279 ? 7.807 8.632 -16.131 1.00 92.88 279 ASN A N 1
ATOM 2243 C CA . ASN A 1 279 ? 8.399 7.623 -15.270 1.00 92.88 279 ASN A CA 1
ATOM 2244 C C . ASN A 1 279 ? 8.360 6.273 -15.984 1.00 92.88 279 ASN A C 1
ATOM 2246 O O . ASN A 1 279 ? 7.292 5.798 -16.365 1.00 92.88 279 ASN A O 1
ATOM 2250 N N . TRP A 1 280 ? 9.520 5.663 -16.174 1.00 94.31 280 TRP A N 1
ATOM 2251 C CA . TRP A 1 280 ? 9.618 4.350 -16.799 1.00 94.31 280 TRP A CA 1
ATOM 2252 C C . TRP A 1 280 ? 9.129 3.271 -15.835 1.00 94.31 280 TRP A C 1
ATOM 2254 O O . TRP A 1 280 ? 9.277 3.422 -14.621 1.00 94.31 280 TRP A O 1
ATOM 2264 N N . SER A 1 281 ? 8.570 2.182 -16.361 1.00 96.00 281 SER A N 1
ATOM 2265 C CA . SER A 1 281 ? 8.338 0.974 -15.560 1.00 96.00 281 SER A CA 1
ATOM 2266 C C . SER A 1 281 ? 9.669 0.449 -15.029 1.00 96.00 281 SER A C 1
ATOM 2268 O O . SER A 1 281 ? 10.702 0.620 -15.672 1.00 96.00 281 SER A O 1
ATOM 2270 N N . PHE A 1 282 ? 9.685 -0.162 -13.851 1.00 95.69 282 PHE A N 1
ATOM 2271 C CA . PHE A 1 282 ? 10.935 -0.546 -13.189 1.00 95.69 282 PHE A CA 1
ATOM 2272 C C . PHE A 1 282 ? 10.791 -1.873 -12.459 1.00 95.69 282 PHE A C 1
ATOM 2274 O O . PHE A 1 282 ? 9.695 -2.261 -12.062 1.00 95.69 282 PHE A O 1
ATOM 2281 N N . LEU A 1 283 ? 11.901 -2.590 -12.283 1.00 96.25 283 LEU A N 1
ATOM 2282 C CA . LEU A 1 283 ? 11.894 -3.825 -11.505 1.00 96.25 283 LEU A CA 1
ATOM 2283 C C . LEU A 1 283 ? 11.676 -3.545 -10.017 1.00 96.25 283 LEU A C 1
ATOM 2285 O O . LEU A 1 283 ? 12.312 -2.662 -9.440 1.00 96.25 283 LEU A O 1
ATOM 2289 N N . VAL A 1 284 ? 10.831 -4.361 -9.395 1.00 95.19 284 VAL A N 1
ATOM 2290 C CA . VAL A 1 284 ? 10.642 -4.436 -7.942 1.00 95.19 284 VAL A CA 1
ATOM 2291 C C . VAL A 1 284 ? 10.834 -5.868 -7.466 1.00 95.19 284 VAL A C 1
ATOM 2293 O O . VAL A 1 284 ? 10.598 -6.816 -8.215 1.00 95.19 284 VAL A O 1
ATOM 2296 N N . GLU A 1 285 ? 11.262 -6.032 -6.216 1.00 94.44 285 GLU A N 1
ATOM 2297 C CA . GLU A 1 285 ? 11.347 -7.347 -5.579 1.00 94.44 285 GLU A CA 1
ATOM 2298 C C . GLU A 1 285 ? 9.945 -7.907 -5.307 1.00 94.44 285 GLU A C 1
ATOM 2300 O O . GLU A 1 285 ? 9.046 -7.199 -4.839 1.00 94.44 285 GLU A O 1
ATOM 2305 N N . ILE A 1 286 ? 9.767 -9.196 -5.586 1.00 94.88 286 ILE A N 1
ATOM 2306 C CA . ILE A 1 286 ? 8.548 -9.936 -5.269 1.00 94.88 286 ILE A CA 1
ATOM 2307 C C . ILE A 1 286 ? 8.479 -10.118 -3.741 1.00 94.88 286 ILE A C 1
ATOM 2309 O O . ILE A 1 286 ? 9.439 -10.620 -3.148 1.00 94.88 286 ILE A O 1
ATOM 2313 N N . PRO A 1 287 ? 7.370 -9.737 -3.075 1.00 90.06 287 PRO A N 1
ATOM 2314 C CA . PRO A 1 287 ? 7.206 -9.944 -1.640 1.00 90.06 287 PRO A CA 1
ATOM 2315 C C . PRO A 1 287 ? 7.300 -11.432 -1.282 1.00 90.06 287 PRO A C 1
ATOM 2317 O O . PRO A 1 287 ? 6.489 -12.235 -1.737 1.00 90.06 287 PRO A O 1
ATOM 2320 N N . GLN A 1 288 ? 8.264 -11.794 -0.435 1.00 82.00 288 GLN A N 1
ATOM 2321 C CA . GLN A 1 288 ? 8.444 -13.163 0.053 1.00 82.00 288 GLN A CA 1
ATOM 2322 C C . GLN A 1 288 ? 7.972 -13.272 1.512 1.00 82.00 288 GLN A C 1
ATOM 2324 O O . GLN A 1 288 ? 8.382 -12.450 2.341 1.00 82.00 288 GLN A O 1
ATOM 2329 N N . PRO A 1 289 ? 7.156 -14.282 1.875 1.00 71.69 289 PRO A N 1
ATOM 2330 C CA . PRO A 1 289 ? 6.775 -14.522 3.264 1.00 71.69 289 PRO A CA 1
ATOM 2331 C C . PRO A 1 289 ? 8.008 -14.633 4.174 1.00 71.69 289 PRO A C 1
ATOM 2333 O O . PRO A 1 289 ? 8.915 -15.420 3.916 1.00 71.69 289 PRO A O 1
ATOM 2336 N N . GLY A 1 290 ? 8.054 -13.834 5.242 1.00 66.56 290 GLY A N 1
ATOM 2337 C CA . GLY A 1 290 ? 9.148 -13.863 6.222 1.00 66.56 290 GLY A CA 1
ATOM 2338 C C . GLY A 1 290 ? 10.396 -13.049 5.857 1.00 66.56 290 GLY A C 1
ATOM 2339 O O . GLY A 1 290 ? 11.274 -12.904 6.704 1.00 66.56 290 GLY A O 1
ATOM 2340 N N . LYS A 1 291 ? 10.473 -12.450 4.660 1.00 66.75 291 LYS A N 1
ATOM 2341 C CA . LYS A 1 291 ? 11.447 -11.386 4.374 1.00 66.75 291 LYS A CA 1
ATOM 2342 C C . LYS A 1 291 ? 10.766 -10.038 4.596 1.00 66.75 291 LYS A C 1
ATOM 2344 O O . LYS A 1 291 ? 9.796 -9.712 3.916 1.00 66.75 291 LYS A O 1
ATOM 2349 N N . ALA A 1 292 ? 11.239 -9.272 5.581 1.00 52.88 292 ALA A N 1
ATOM 2350 C CA . ALA A 1 292 ? 10.764 -7.907 5.794 1.00 52.88 292 ALA A CA 1
ATOM 2351 C C . ALA A 1 292 ? 10.924 -7.091 4.496 1.00 52.88 292 ALA A C 1
ATOM 2353 O O . ALA A 1 292 ? 11.911 -7.226 3.774 1.00 52.88 292 ALA A O 1
ATOM 2354 N N . LYS A 1 293 ? 9.896 -6.304 4.179 1.00 55.69 293 LYS A N 1
ATOM 2355 C CA . LYS A 1 293 ? 9.636 -5.706 2.867 1.00 55.69 293 LYS A CA 1
ATOM 2356 C C . LYS A 1 293 ? 10.733 -4.707 2.468 1.00 55.69 293 LYS A C 1
ATOM 2358 O O . LYS A 1 293 ? 10.853 -3.656 3.085 1.00 55.69 293 LYS A O 1
ATOM 2363 N N . ALA A 1 294 ? 11.449 -4.981 1.377 1.00 48.19 294 ALA A N 1
ATOM 2364 C CA . ALA A 1 294 ? 12.323 -4.020 0.698 1.00 48.19 294 ALA A CA 1
ATOM 2365 C C . ALA A 1 294 ? 11.743 -3.605 -0.668 1.00 48.19 294 ALA A C 1
ATOM 2367 O O . ALA A 1 294 ? 12.450 -3.542 -1.664 1.00 48.19 294 ALA A O 1
ATOM 2368 N N . LEU A 1 295 ? 10.444 -3.283 -0.746 1.00 52.78 295 LEU A N 1
ATOM 2369 C CA . LEU A 1 295 ? 9.865 -2.762 -1.998 1.00 52.78 295 LEU A CA 1
ATOM 2370 C C . LEU A 1 295 ? 10.260 -1.301 -2.295 1.00 52.78 295 LEU A C 1
ATOM 2372 O O . LEU A 1 295 ? 9.860 -0.768 -3.326 1.00 52.78 295 LEU A O 1
ATOM 2376 N N . ARG A 1 296 ? 10.989 -0.621 -1.394 1.00 48.88 296 ARG A N 1
ATOM 2377 C CA . ARG A 1 296 ? 11.225 0.834 -1.484 1.00 48.88 296 ARG A CA 1
ATOM 2378 C C . ARG A 1 296 ? 12.678 1.297 -1.449 1.00 48.88 296 ARG A C 1
ATOM 2380 O O . ARG A 1 296 ? 12.940 2.398 -1.926 1.00 48.88 296 ARG A O 1
ATOM 2387 N N . ASP A 1 297 ? 13.614 0.482 -0.965 1.00 43.78 297 ASP A N 1
ATOM 2388 C CA . ASP A 1 297 ? 14.948 1.003 -0.618 1.00 43.78 297 ASP A CA 1
ATOM 2389 C C . ASP A 1 297 ? 16.030 0.744 -1.663 1.00 43.78 297 ASP A C 1
ATOM 2391 O O . ASP A 1 297 ? 17.097 1.356 -1.620 1.00 43.78 297 ASP A O 1
ATOM 2395 N N . ARG A 1 298 ? 15.745 -0.066 -2.682 1.00 45.12 298 ARG A N 1
ATOM 2396 C CA . ARG A 1 298 ? 16.588 -0.124 -3.874 1.00 45.12 298 ARG A CA 1
ATOM 2397 C C . ARG A 1 298 ? 16.009 0.819 -4.910 1.00 45.12 298 ARG A C 1
ATOM 2399 O O . ARG A 1 298 ? 15.327 0.388 -5.828 1.00 45.12 298 ARG A O 1
ATOM 2406 N N . LYS A 1 299 ? 16.279 2.123 -4.771 1.00 43.75 299 LYS A N 1
ATOM 2407 C CA . LYS A 1 299 ? 16.235 2.997 -5.949 1.00 43.75 299 LYS A CA 1
ATOM 2408 C C . LYS A 1 299 ? 17.281 2.431 -6.909 1.00 43.75 299 LYS A C 1
ATOM 2410 O O . LYS A 1 299 ? 18.462 2.519 -6.566 1.00 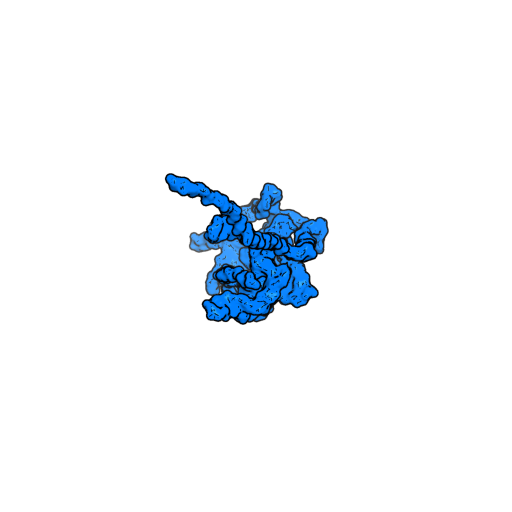43.75 299 LYS A O 1
ATOM 2415 N N . PRO A 1 300 ? 16.918 1.844 -8.065 1.00 44.59 300 PRO A N 1
ATOM 2416 C CA . PRO A 1 300 ? 17.915 1.673 -9.103 1.00 44.59 300 PRO A CA 1
ATOM 2417 C C . PRO A 1 300 ? 18.501 3.065 -9.334 1.00 44.59 300 PRO A C 1
ATOM 2419 O O . PRO A 1 300 ? 17.747 4.026 -9.526 1.00 44.59 300 PRO A O 1
ATOM 2422 N N . THR A 1 301 ? 19.824 3.207 -9.218 1.00 44.94 301 THR A N 1
ATOM 2423 C CA . THR A 1 301 ? 20.530 4.382 -9.733 1.00 44.94 301 THR A CA 1
ATOM 2424 C C . THR A 1 301 ? 20.002 4.532 -11.140 1.00 44.94 301 THR A C 1
ATOM 2426 O O . THR A 1 301 ? 20.177 3.605 -11.922 1.00 44.94 301 THR A O 1
ATOM 2429 N N . SER A 1 302 ? 19.189 5.558 -11.397 1.00 44.09 302 SER A N 1
ATOM 2430 C CA . SER A 1 302 ? 18.316 5.568 -12.563 1.00 44.09 302 SER A CA 1
ATOM 2431 C C . SER A 1 302 ? 19.173 5.488 -13.814 1.00 44.09 302 SER A C 1
ATOM 2433 O O . SER A 1 302 ? 19.693 6.507 -14.265 1.00 44.09 302 SER A O 1
ATOM 2435 N N . VAL A 1 303 ? 19.328 4.282 -14.353 1.00 49.16 303 VAL A N 1
ATOM 2436 C CA . VAL A 1 303 ? 19.838 4.069 -15.690 1.00 49.16 303 VAL A CA 1
ATOM 2437 C C . VAL A 1 303 ? 18.650 4.450 -16.550 1.00 49.16 303 VAL A C 1
ATOM 2439 O O . VAL A 1 303 ? 17.790 3.632 -16.860 1.00 49.16 303 VAL A O 1
ATOM 2442 N N . ILE A 1 304 ? 18.520 5.752 -16.815 1.00 53.53 304 ILE A N 1
ATOM 2443 C CA . ILE A 1 304 ? 17.838 6.172 -18.032 1.00 53.53 304 ILE A CA 1
ATOM 2444 C C . ILE A 1 304 ? 18.580 5.383 -19.111 1.00 53.53 304 ILE A C 1
ATOM 2446 O O . ILE A 1 304 ? 19.804 5.522 -19.165 1.00 53.53 304 ILE A O 1
ATOM 2450 N N . PRO A 1 305 ? 17.924 4.486 -19.863 1.00 49.97 305 PRO A N 1
ATOM 2451 C CA . PRO A 1 305 ? 18.625 3.803 -20.929 1.00 49.97 305 PRO A CA 1
ATOM 2452 C C . PRO A 1 305 ? 19.157 4.903 -21.850 1.00 49.97 305 PRO A C 1
ATOM 2454 O O . PRO A 1 305 ? 18.378 5.701 -22.377 1.00 49.97 305 PRO A O 1
ATOM 2457 N N . GLU A 1 306 ? 20.480 5.017 -21.955 1.00 45.47 306 GLU A N 1
ATOM 2458 C CA . GLU A 1 306 ? 21.100 5.783 -23.026 1.00 45.47 306 GLU A CA 1
ATOM 2459 C C . GLU A 1 306 ? 20.745 5.014 -24.298 1.00 45.47 306 GLU A C 1
ATOM 2461 O O . GLU A 1 306 ? 21.295 3.952 -24.578 1.00 45.47 306 GLU A O 1
ATOM 2466 N N . PHE A 1 307 ? 19.698 5.466 -24.985 1.00 43.38 307 PHE A N 1
ATOM 2467 C CA . PHE A 1 307 ? 19.364 4.956 -26.303 1.00 43.38 307 PHE A CA 1
ATOM 2468 C C . PHE A 1 307 ? 20.314 5.633 -27.290 1.00 43.38 307 PHE A C 1
ATOM 2470 O O . PHE A 1 307 ? 20.150 6.821 -27.576 1.00 43.38 307 PHE A O 1
ATOM 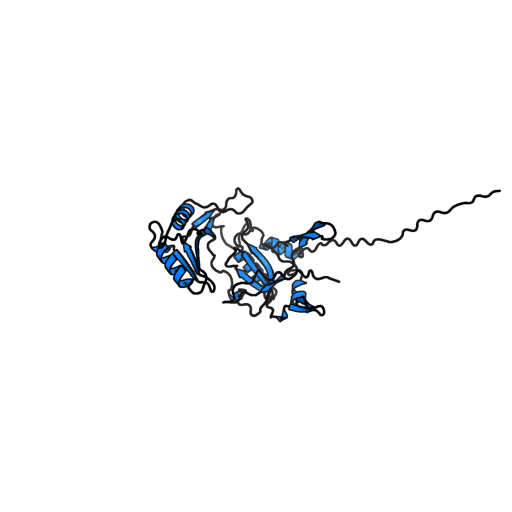2477 N N . GLU A 1 308 ? 21.326 4.889 -27.739 1.00 35.28 308 GLU A N 1
ATOM 2478 C CA . GLU A 1 308 ? 22.052 5.170 -28.986 1.00 35.28 308 GLU A CA 1
ATOM 2479 C C . GLU A 1 308 ? 21.187 4.845 -30.212 1.00 35.28 308 GLU A C 1
ATOM 2481 O O . GLU A 1 308 ? 20.439 3.836 -30.171 1.00 35.28 308 GLU A O 1
#

pLDDT: mean 82.19, std 21.48, range [26.45, 98.5]